Protein AF-A0A7V4XGJ1-F1 (afdb_monomer_lite)

pLDDT: mean 91.75, std 8.19, range [34.78, 98.69]

Structure (mmCIF, N/CA/C/O backbone):
data_AF-A0A7V4XGJ1-F1
#
_entry.id   AF-A0A7V4XGJ1-F1
#
loop_
_atom_site.group_PDB
_atom_site.id
_atom_site.type_symbol
_atom_site.label_atom_id
_atom_site.label_alt_id
_atom_site.label_comp_id
_atom_site.label_asym_id
_atom_site.label_entity_id
_atom_site.label_seq_id
_atom_site.pdbx_PDB_ins_code
_atom_site.Cartn_x
_atom_site.Cartn_y
_atom_site.Cartn_z
_atom_site.occupancy
_atom_site.B_iso_or_equiv
_atom_site.auth_seq_id
_atom_site.auth_comp_id
_atom_site.auth_asym_id
_atom_site.auth_atom_id
_atom_site.pdbx_PDB_model_num
ATOM 1 N N . MET A 1 1 ? 3.983 15.583 19.164 1.00 63.12 1 MET A N 1
ATOM 2 C CA . MET A 1 1 ? 2.901 14.933 18.388 1.00 63.12 1 MET A CA 1
ATOM 3 C C . MET A 1 1 ? 1.884 16.017 18.089 1.00 63.12 1 MET A C 1
ATOM 5 O O . MET A 1 1 ? 1.660 16.794 19.005 1.00 63.12 1 MET A O 1
ATOM 9 N N . PRO A 1 2 ? 1.357 16.133 16.859 1.00 75.38 2 PRO A N 1
ATOM 10 C CA . PRO A 1 2 ? 0.317 17.120 16.554 1.00 75.38 2 PRO A CA 1
ATOM 11 C C . PRO A 1 2 ? -0.884 16.982 17.510 1.00 75.38 2 PRO A C 1
ATOM 13 O O . PRO A 1 2 ? -1.205 15.858 17.908 1.00 75.38 2 PRO A O 1
ATOM 16 N N . GLU A 1 3 ? -1.501 18.093 17.921 1.00 80.88 3 GLU A N 1
ATOM 17 C CA . GLU A 1 3 ? -2.550 18.082 18.960 1.00 80.88 3 GLU A CA 1
ATOM 18 C C . GLU A 1 3 ? -3.827 17.372 18.482 1.00 80.88 3 GLU A C 1
ATOM 20 O O . GLU A 1 3 ? -4.404 16.569 19.211 1.00 80.88 3 GLU A O 1
ATOM 25 N N . ASP A 1 4 ? -4.178 17.533 17.206 1.00 79.25 4 ASP A N 1
ATOM 26 C CA . ASP A 1 4 ? -5.281 16.829 16.542 1.00 79.25 4 ASP A CA 1
ATOM 27 C C . ASP A 1 4 ? -5.129 15.300 16.623 1.00 79.25 4 ASP A C 1
ATOM 29 O O . ASP A 1 4 ? -6.092 14.559 16.843 1.00 79.25 4 ASP A O 1
ATOM 33 N N . VAL A 1 5 ? -3.894 14.803 16.503 1.00 77.56 5 VAL A N 1
ATOM 34 C CA . VAL A 1 5 ? -3.594 13.373 16.641 1.00 77.56 5 VAL A CA 1
ATOM 35 C C . VAL A 1 5 ? -3.804 12.917 18.084 1.00 77.56 5 VAL A C 1
ATOM 37 O O . VAL A 1 5 ? -4.317 11.819 18.308 1.00 77.56 5 VAL A O 1
ATOM 40 N N . LYS A 1 6 ? -3.430 13.741 19.066 1.00 83.31 6 LYS A N 1
ATOM 41 C CA . LYS A 1 6 ? -3.583 13.429 20.492 1.00 83.31 6 LYS A CA 1
ATOM 42 C C . LYS A 1 6 ? -5.057 13.328 20.884 1.00 83.31 6 LYS A C 1
ATOM 44 O O . LYS A 1 6 ? -5.457 12.327 21.478 1.00 83.31 6 LYS A O 1
ATOM 49 N N . GLU A 1 7 ? -5.870 14.299 20.482 1.00 87.12 7 GLU A N 1
ATOM 50 C CA . GLU A 1 7 ? -7.317 14.295 20.720 1.00 87.12 7 GLU A CA 1
ATOM 51 C C . GLU A 1 7 ? -8.002 13.088 20.070 1.00 87.12 7 GLU A C 1
ATOM 53 O O . GLU A 1 7 ? -8.798 12.387 20.706 1.00 87.12 7 GLU A O 1
ATOM 58 N N . ALA A 1 8 ? -7.639 12.775 18.821 1.00 85.50 8 ALA A N 1
ATOM 59 C CA . ALA A 1 8 ? -8.175 11.619 18.113 1.00 85.50 8 ALA A CA 1
ATOM 60 C C . ALA A 1 8 ? -7.850 10.293 18.823 1.00 85.50 8 ALA A C 1
ATOM 62 O O . ALA A 1 8 ? -8.691 9.386 18.847 1.00 85.50 8 ALA A O 1
ATOM 63 N N . VAL A 1 9 ? -6.654 10.169 19.410 1.00 86.25 9 VAL A N 1
ATOM 64 C CA . VAL A 1 9 ? -6.257 8.993 20.199 1.00 86.25 9 VAL A CA 1
ATOM 65 C C . VAL A 1 9 ? -7.096 8.894 21.470 1.00 86.25 9 VAL A C 1
ATOM 67 O O . VAL A 1 9 ? -7.704 7.847 21.692 1.00 86.25 9 VAL A O 1
ATOM 70 N N . ILE A 1 10 ? -7.199 9.970 22.256 1.00 90.56 10 ILE A N 1
ATOM 71 C CA . ILE A 1 10 ? -7.972 9.984 23.510 1.00 90.56 10 ILE A CA 1
ATOM 72 C C . ILE A 1 10 ? -9.435 9.606 23.244 1.00 90.56 10 ILE A C 1
ATOM 74 O O . ILE A 1 10 ? -9.964 8.683 23.865 1.00 90.56 10 ILE A O 1
ATOM 78 N N . SER A 1 11 ? -10.066 10.240 22.250 1.00 90.50 11 SER A N 1
ATOM 79 C CA . SER A 1 11 ? -11.443 9.927 21.845 1.00 90.50 11 SER A CA 1
ATOM 80 C C . SER A 1 11 ? -11.605 8.461 21.419 1.00 90.50 11 SER A C 1
ATOM 82 O O . SER A 1 11 ? -12.584 7.797 21.770 1.00 90.50 11 SER A O 1
ATOM 84 N N . SER A 1 12 ? -10.630 7.921 20.682 1.00 90.00 12 SER A N 1
ATOM 85 C CA . SER A 1 12 ? -10.659 6.534 20.206 1.00 90.00 12 SER A CA 1
ATOM 86 C C . SER A 1 12 ? -10.512 5.513 21.336 1.00 90.00 12 SER A C 1
ATOM 88 O O . SER A 1 12 ? -11.147 4.458 21.261 1.00 90.00 12 SER A O 1
ATOM 90 N N . VAL A 1 13 ? -9.704 5.819 22.357 1.00 91.69 13 VAL A N 1
ATOM 91 C CA . VAL A 1 13 ? -9.505 4.981 23.551 1.00 91.69 13 VAL A CA 1
ATOM 92 C C . VAL A 1 13 ? -10.741 5.016 24.448 1.00 91.69 13 VAL A C 1
ATOM 94 O O . VAL A 1 13 ? -11.235 3.959 24.831 1.00 91.69 13 VAL A O 1
ATOM 97 N N . ALA A 1 14 ? -11.315 6.194 24.699 1.00 92.12 14 ALA A N 1
ATOM 98 C CA . ALA A 1 14 ? -12.548 6.316 25.479 1.00 92.12 14 ALA A CA 1
ATOM 99 C C . ALA A 1 14 ? -13.699 5.490 24.867 1.00 92.12 14 ALA A C 1
ATOM 101 O O . ALA A 1 14 ? -14.408 4.773 25.570 1.00 92.12 14 ALA A O 1
ATOM 102 N N . LYS A 1 15 ? -13.835 5.517 23.533 1.00 92.44 15 LYS A N 1
ATOM 103 C CA . LYS A 1 15 ? -14.793 4.680 22.789 1.00 92.44 15 LYS A CA 1
ATOM 104 C C . LYS A 1 15 ? -14.482 3.184 22.874 1.00 92.44 15 LYS A C 1
ATOM 106 O O . LYS A 1 15 ? -15.401 2.371 22.875 1.00 92.44 15 LYS A O 1
ATOM 111 N N . LEU A 1 16 ? -13.205 2.806 22.887 1.00 92.88 16 LEU A N 1
ATOM 112 C CA . LEU A 1 16 ? -12.782 1.407 22.982 1.00 92.88 16 LEU A CA 1
ATOM 113 C C . LEU A 1 16 ? -13.200 0.786 24.317 1.00 92.88 16 LEU A C 1
ATOM 115 O O . LEU A 1 16 ? -13.773 -0.297 24.305 1.00 92.88 16 LEU A O 1
ATOM 119 N N . ILE A 1 17 ? -12.968 1.485 25.430 1.00 93.12 17 ILE A N 1
ATOM 120 C CA . ILE A 1 17 ? -13.272 0.987 26.782 1.00 93.12 17 ILE A CA 1
ATOM 121 C C . ILE A 1 17 ? -14.758 0.622 26.923 1.00 93.12 17 ILE A C 1
ATOM 123 O O . ILE A 1 17 ? -15.097 -0.377 27.545 1.00 93.12 17 ILE A O 1
ATOM 127 N N . LYS A 1 18 ? -15.643 1.389 26.278 1.00 93.62 18 LYS A N 1
ATOM 128 C CA . LYS A 1 18 ? -17.102 1.193 26.323 1.00 93.62 18 LYS A CA 1
ATOM 129 C C . LYS A 1 18 ? -17.640 0.265 25.229 1.00 93.62 18 LYS A C 1
ATOM 131 O O . LYS A 1 18 ? -18.850 0.112 25.073 1.00 93.62 18 LYS A O 1
ATOM 136 N N . CYS A 1 19 ? -16.773 -0.302 24.391 1.00 94.06 19 CYS A N 1
ATOM 137 C CA . CYS A 1 19 ? -17.206 -1.011 23.194 1.00 94.06 19 CYS A CA 1
ATOM 138 C C . CYS A 1 19 ? -17.973 -2.292 23.536 1.00 94.06 19 CYS A C 1
ATOM 140 O O . CYS A 1 19 ? -17.427 -3.196 24.158 1.00 94.06 19 CYS 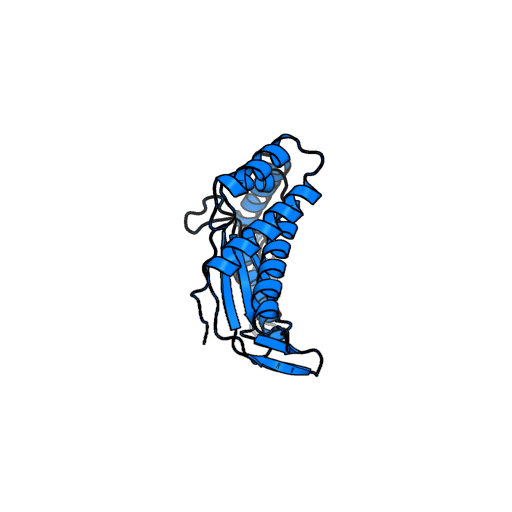A O 1
ATOM 142 N N . GLY A 1 20 ? -19.207 -2.416 23.036 1.00 91.56 20 GLY A N 1
ATOM 143 C CA . GLY A 1 20 ? -20.031 -3.598 23.288 1.00 91.56 20 GLY A CA 1
ATOM 144 C C . GLY A 1 20 ? -20.612 -3.657 24.701 1.00 91.56 20 GLY A C 1
ATOM 145 O O . GLY A 1 20 ? -21.157 -4.692 25.072 1.00 91.56 20 GLY A O 1
ATOM 146 N N . THR A 1 21 ? -20.531 -2.565 25.466 1.00 93.19 21 THR A N 1
ATOM 147 C CA . THR A 1 21 ? -21.299 -2.379 26.701 1.00 93.19 21 THR A CA 1
ATOM 148 C C . THR A 1 21 ? -22.538 -1.529 26.416 1.00 93.19 21 THR A C 1
ATOM 150 O O . THR A 1 21 ? -22.604 -0.816 25.410 1.00 93.19 21 THR A O 1
ATOM 153 N N . GLN A 1 22 ? -23.533 -1.578 27.305 1.00 92.44 22 GLN A N 1
ATOM 154 C CA . GLN A 1 22 ? -24.759 -0.782 27.162 1.00 92.44 22 GLN A CA 1
ATOM 155 C C . GLN A 1 22 ? -24.500 0.736 27.205 1.00 92.44 22 GLN A C 1
ATOM 157 O O . GLN A 1 22 ? -25.313 1.501 26.693 1.00 92.44 22 GLN A O 1
ATOM 162 N N . GLU A 1 23 ? -23.344 1.180 27.718 1.00 89.88 23 GLU A N 1
ATOM 163 C CA . GLU A 1 23 ? -22.923 2.590 27.676 1.00 89.88 23 GLU A CA 1
ATOM 164 C C . GLU A 1 23 ? -22.707 3.116 26.250 1.00 89.88 23 GLU A C 1
ATOM 166 O O . GLU A 1 23 ? -22.750 4.324 26.027 1.00 89.88 23 GLU A O 1
ATOM 171 N N . SER A 1 24 ? -22.472 2.229 25.277 1.00 86.69 24 SER A N 1
ATOM 172 C CA . SER A 1 24 ? -22.411 2.589 23.853 1.00 86.69 24 SER A CA 1
ATOM 173 C C . SER A 1 24 ? -23.798 2.651 23.191 1.00 86.69 24 SER A C 1
ATOM 175 O O . SER A 1 24 ? -23.887 2.815 21.973 1.00 86.69 24 SER A O 1
ATOM 177 N N . GLY A 1 25 ? -24.873 2.507 23.971 1.00 92.56 25 GLY A N 1
ATOM 178 C CA . GLY A 1 25 ? -26.228 2.253 23.490 1.00 92.56 25 GLY A CA 1
ATOM 179 C C . GLY A 1 25 ? -26.460 0.772 23.177 1.00 92.56 25 GLY A C 1
ATOM 180 O O . GLY A 1 25 ? -25.521 -0.020 23.057 1.00 92.56 25 GLY A O 1
ATOM 181 N N . PHE A 1 26 ? -27.726 0.378 23.055 1.00 95.38 26 PHE A N 1
ATOM 182 C CA . PHE A 1 26 ? -28.113 -1.002 22.771 1.00 95.38 26 PHE A CA 1
ATOM 183 C C . PHE A 1 26 ? -29.463 -1.083 22.056 1.00 95.38 26 PHE A C 1
ATOM 185 O O . PHE A 1 26 ? -30.280 -0.168 22.129 1.00 95.38 26 PHE A O 1
ATOM 192 N N . ALA A 1 27 ? -29.698 -2.212 21.393 1.00 95.75 27 ALA A N 1
ATOM 193 C CA . ALA A 1 27 ? -31.015 -2.627 20.935 1.00 95.75 27 ALA A CA 1
ATOM 194 C C . ALA A 1 27 ? -31.524 -3.764 21.826 1.00 95.75 27 ALA A C 1
ATOM 196 O O . ALA A 1 27 ? -30.778 -4.695 22.140 1.00 95.75 27 ALA A O 1
ATOM 197 N N . GLN A 1 28 ? -32.788 -3.689 22.231 1.00 96.56 28 GLN A N 1
ATOM 198 C CA . GLN A 1 28 ? -33.446 -4.718 23.025 1.00 96.56 28 GLN A CA 1
ATOM 199 C C . GLN A 1 28 ? -34.501 -5.417 22.173 1.00 96.56 28 GLN A C 1
ATOM 201 O O . GLN A 1 28 ? -35.369 -4.776 21.588 1.00 96.56 28 GLN A O 1
ATOM 206 N N . PHE A 1 29 ? -34.427 -6.740 22.131 1.00 96.00 29 PHE A N 1
ATOM 207 C CA . PHE A 1 29 ? -35.350 -7.602 21.410 1.00 96.00 29 PHE A CA 1
ATOM 208 C C . PHE A 1 29 ? -36.106 -8.446 22.424 1.00 96.00 29 PHE A C 1
ATOM 210 O O . PHE A 1 29 ? -35.491 -9.042 23.309 1.00 96.00 29 PHE A O 1
ATOM 217 N N . ARG A 1 30 ? -37.429 -8.502 22.299 1.00 97.06 30 ARG A N 1
ATOM 218 C CA . ARG A 1 30 ? -38.286 -9.372 23.105 1.00 97.06 30 ARG A CA 1
ATOM 219 C C . ARG A 1 30 ? -38.939 -10.392 22.182 1.00 97.06 30 ARG A C 1
ATOM 221 O O . ARG A 1 30 ? -39.540 -10.008 21.184 1.00 97.06 30 ARG A O 1
ATOM 228 N N . CYS A 1 31 ? -38.818 -11.672 22.516 1.00 95.56 31 CYS A N 1
ATOM 229 C CA . CYS A 1 31 ? -39.555 -12.723 21.826 1.00 95.56 31 CYS A CA 1
ATOM 230 C C . CYS A 1 31 ? -41.053 -12.601 22.164 1.00 95.56 31 CYS A C 1
ATOM 232 O O . CYS A 1 31 ? -41.378 -12.587 23.354 1.00 95.56 31 CYS A O 1
ATOM 234 N N . PRO A 1 32 ? -41.961 -12.515 21.176 1.00 95.75 32 PRO A N 1
ATOM 235 C CA . PRO A 1 32 ? -43.395 -12.415 21.445 1.00 95.75 32 PRO A CA 1
ATOM 236 C C . PRO A 1 32 ? -43.992 -13.714 22.008 1.00 95.75 32 PRO A C 1
ATOM 238 O O . PRO A 1 32 ? -44.991 -13.651 22.711 1.00 95.75 32 PRO A O 1
ATOM 241 N N . GLU A 1 33 ? -43.376 -14.871 21.745 1.00 96.31 33 GLU A N 1
ATOM 242 C CA . GLU A 1 33 ? -43.897 -16.183 22.161 1.00 96.31 33 GLU A CA 1
ATOM 243 C C . GLU A 1 33 ? -43.501 -16.554 23.595 1.00 96.31 33 GLU A C 1
ATOM 245 O O . GLU A 1 33 ? -44.345 -16.935 24.398 1.00 96.31 33 GLU A O 1
ATOM 250 N N . CYS A 1 34 ? -42.214 -16.434 23.941 1.00 95.69 34 CYS A N 1
ATOM 251 C CA . CYS A 1 34 ? -41.696 -16.848 25.252 1.00 95.69 34 CYS A CA 1
ATOM 252 C C . CYS A 1 34 ? -41.315 -15.679 26.172 1.00 95.69 34 CYS A C 1
ATOM 254 O O . CYS A 1 34 ? -40.826 -15.896 27.278 1.00 95.69 34 CYS A O 1
ATOM 256 N N . GLY A 1 35 ? -41.460 -14.432 25.713 1.00 95.00 35 GLY A N 1
ATOM 257 C CA . GLY A 1 35 ? -41.139 -13.229 26.487 1.00 95.00 35 GLY A CA 1
ATOM 258 C C . GLY A 1 35 ? -39.646 -12.980 26.729 1.00 95.00 35 GLY A C 1
ATOM 259 O O . GLY A 1 35 ? -39.296 -11.936 27.281 1.00 95.00 35 GLY A O 1
ATOM 260 N N . ASN A 1 36 ? -38.757 -13.890 26.307 1.00 96.69 36 ASN A N 1
ATOM 261 C CA . ASN A 1 36 ? -37.321 -13.775 26.552 1.00 96.69 36 ASN A CA 1
ATOM 262 C C . ASN A 1 36 ? -36.743 -12.499 25.920 1.00 96.69 36 ASN A C 1
ATOM 264 O O . ASN A 1 36 ? -37.087 -12.132 24.791 1.00 96.69 36 ASN A O 1
ATOM 268 N N . ILE A 1 37 ? -35.848 -11.835 26.649 1.00 96.38 37 ILE A N 1
ATOM 269 C CA . ILE A 1 37 ? -35.262 -10.554 26.265 1.00 96.38 37 ILE A CA 1
ATOM 270 C C . ILE A 1 37 ? -33.791 -10.761 25.913 1.00 96.38 37 ILE A C 1
ATOM 272 O O . ILE A 1 37 ? -33.003 -11.246 26.721 1.00 96.38 37 ILE A O 1
ATOM 276 N N . ARG A 1 38 ? -33.397 -10.321 24.717 1.00 95.69 38 ARG A N 1
ATOM 277 C CA . ARG A 1 38 ? -31.993 -10.178 24.327 1.00 95.69 38 ARG A CA 1
ATOM 278 C C . ARG A 1 38 ? -31.624 -8.712 24.194 1.00 95.69 38 ARG A C 1
ATOM 280 O O . ARG A 1 38 ? -32.290 -7.963 23.488 1.00 95.69 38 ARG A O 1
ATOM 287 N N . ILE A 1 39 ? -30.514 -8.331 24.814 1.00 95.00 39 ILE A N 1
ATOM 288 C CA . ILE A 1 39 ? -29.915 -7.004 24.669 1.00 95.00 39 ILE A CA 1
ATOM 289 C C . ILE A 1 39 ? -28.656 -7.134 23.816 1.00 95.00 39 ILE A C 1
ATOM 291 O O . ILE A 1 39 ? -27.774 -7.938 24.113 1.00 95.00 39 ILE A O 1
ATOM 295 N N . ILE A 1 40 ? -28.570 -6.334 22.756 1.00 94.31 40 ILE A N 1
ATOM 296 C CA . ILE A 1 40 ? -27.416 -6.260 21.863 1.00 94.31 40 ILE A CA 1
ATOM 297 C C . ILE A 1 40 ? -26.821 -4.860 21.977 1.00 94.31 40 ILE A C 1
ATOM 299 O O . ILE A 1 40 ? -27.354 -3.896 21.429 1.00 94.31 40 ILE A O 1
ATOM 303 N N . ALA A 1 41 ? -25.708 -4.751 22.698 1.00 95.19 41 ALA A N 1
ATOM 304 C CA . ALA A 1 41 ? -24.963 -3.507 22.833 1.00 95.19 41 ALA A CA 1
ATOM 305 C C . ALA A 1 41 ? -24.262 -3.113 21.526 1.00 95.19 41 ALA A C 1
ATOM 307 O O . ALA A 1 41 ? -23.718 -3.956 20.802 1.00 95.19 41 ALA A O 1
ATOM 308 N N . PHE A 1 42 ? -24.240 -1.816 21.230 1.00 94.06 42 PHE A N 1
ATOM 309 C CA . PHE A 1 42 ? -23.618 -1.305 20.019 1.00 94.06 42 PHE A CA 1
ATOM 310 C C . PHE A 1 42 ? -22.089 -1.317 20.110 1.00 94.06 42 PHE A C 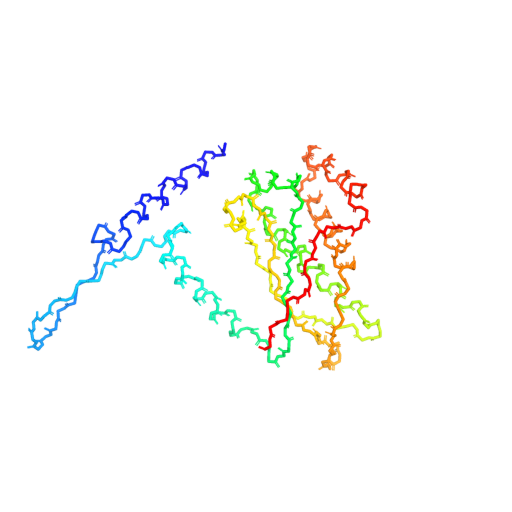1
ATOM 312 O O . PHE A 1 42 ? -21.465 -1.115 21.154 1.00 94.06 42 PHE A O 1
ATOM 319 N N . LYS A 1 43 ? -21.460 -1.563 18.960 1.00 93.44 43 LYS A N 1
ATOM 320 C CA . LYS A 1 43 ? -20.005 -1.524 18.809 1.00 93.44 43 LYS A CA 1
ATOM 321 C C . LYS A 1 43 ? -19.544 -0.079 18.604 1.00 93.44 43 LYS A C 1
ATOM 323 O O . LYS A 1 43 ? -20.189 0.690 17.896 1.00 93.44 43 LYS A O 1
ATOM 328 N N . CYS A 1 44 ? -18.391 0.283 19.165 1.00 92.25 44 CYS A N 1
ATOM 329 C CA . CYS A 1 44 ? -17.935 1.677 19.205 1.00 92.25 44 CYS A CA 1
ATOM 330 C C . CYS A 1 44 ? -17.426 2.228 17.861 1.00 92.25 44 CYS A C 1
ATOM 332 O O . CYS A 1 44 ? -17.205 3.433 17.724 1.00 92.25 44 CYS A O 1
ATOM 334 N N . LYS A 1 45 ? -17.179 1.348 16.877 1.00 89.19 45 LYS A N 1
ATOM 335 C CA . LYS A 1 45 ? -16.650 1.663 15.534 1.00 89.19 45 LYS A CA 1
ATOM 336 C C . LYS A 1 45 ? -15.323 2.448 15.548 1.00 89.19 45 LYS A C 1
ATOM 338 O O . LYS A 1 45 ? -14.921 3.011 14.527 1.00 89.19 45 LYS A O 1
ATOM 343 N N . SER A 1 46 ? -14.625 2.464 16.688 1.00 89.62 46 SER A N 1
ATOM 344 C CA . SER A 1 46 ? -13.316 3.101 16.855 1.00 89.62 46 SER A CA 1
ATOM 345 C C . SER A 1 46 ? -12.258 2.375 16.027 1.00 89.62 46 SER A C 1
ATOM 347 O O . SER A 1 46 ? -12.246 1.146 15.953 1.00 89.62 46 SER A O 1
ATOM 349 N N . ARG A 1 47 ? -11.334 3.133 15.426 1.00 80.44 47 ARG A N 1
ATOM 350 C CA . ARG A 1 47 ? -10.239 2.583 14.605 1.00 80.44 47 ARG A CA 1
ATOM 351 C C . ARG A 1 47 ? -9.209 1.798 15.423 1.00 80.44 47 ARG A C 1
ATOM 353 O O . ARG A 1 47 ? -8.491 0.993 14.845 1.00 80.44 47 ARG A O 1
ATOM 360 N N . LEU A 1 48 ? -9.138 2.040 16.733 1.00 84.75 48 LEU A N 1
ATOM 361 C CA . LEU A 1 48 ? -8.244 1.328 17.653 1.00 84.75 48 LEU A CA 1
ATOM 362 C C . LEU A 1 48 ? -8.887 0.077 18.260 1.00 84.75 48 LEU A C 1
ATOM 364 O O . LEU A 1 48 ? -8.203 -0.691 18.923 1.00 84.75 48 LEU A O 1
ATOM 368 N N . CYS A 1 49 ? -10.192 -0.126 18.062 1.00 90.88 49 CYS A N 1
ATOM 369 C CA . CYS A 1 49 ? -10.892 -1.265 18.634 1.00 90.88 49 CYS A CA 1
ATOM 370 C C . CYS A 1 49 ? -10.600 -2.542 17.832 1.00 90.88 49 CYS A C 1
ATOM 372 O O . CYS A 1 49 ? -10.959 -2.578 16.653 1.00 90.88 49 CYS A O 1
ATOM 374 N N . PRO A 1 50 ? -10.018 -3.599 18.435 1.00 87.44 50 PRO A N 1
ATOM 375 C CA . PRO A 1 50 ? -9.712 -4.841 17.722 1.00 87.44 50 PRO A CA 1
ATOM 376 C C . PRO A 1 50 ? -10.958 -5.538 17.163 1.00 87.44 50 PRO A C 1
ATOM 378 O O . PRO A 1 50 ? -10.941 -5.989 16.020 1.00 87.44 50 PRO A O 1
ATOM 381 N N . ASP A 1 51 ? -12.059 -5.556 17.921 1.00 88.50 51 ASP A N 1
ATOM 382 C CA . ASP A 1 51 ? -13.344 -6.121 17.487 1.00 88.50 51 ASP A CA 1
ATOM 383 C C . ASP A 1 51 ? -13.897 -5.397 16.258 1.00 88.50 51 ASP A C 1
ATOM 385 O O . ASP A 1 51 ? -14.200 -6.007 15.231 1.00 88.50 51 ASP A O 1
ATOM 389 N N . CYS A 1 52 ? -14.016 -4.068 16.353 1.00 91.38 52 CYS A N 1
ATOM 390 C CA . CYS A 1 52 ? -14.542 -3.255 15.259 1.00 91.38 52 CYS A CA 1
ATOM 391 C C . CYS A 1 52 ? -13.594 -3.266 14.055 1.00 91.38 52 CYS A C 1
ATOM 393 O O . CYS A 1 52 ? -14.042 -3.275 12.910 1.00 91.38 52 CYS A O 1
ATOM 395 N N . GLY A 1 53 ? -12.284 -3.265 14.311 1.00 88.81 53 GLY A N 1
ATOM 396 C CA . GLY A 1 53 ? -11.242 -3.356 13.298 1.00 88.81 53 GLY A CA 1
ATOM 397 C C . GLY A 1 53 ? -11.312 -4.671 12.529 1.00 88.81 53 GLY A C 1
ATOM 398 O O . GLY A 1 53 ? -11.249 -4.644 11.304 1.00 88.81 53 GLY A O 1
ATOM 399 N N . ARG A 1 54 ? -11.532 -5.801 13.217 1.00 89.19 54 ARG A N 1
ATOM 400 C CA . ARG A 1 54 ? -11.730 -7.116 12.588 1.00 89.19 54 ARG A CA 1
ATOM 401 C C . ARG A 1 54 ? -12.958 -7.122 11.684 1.00 89.19 54 ARG A C 1
ATOM 403 O O . ARG A 1 54 ? -12.847 -7.537 10.535 1.00 89.19 54 ARG A O 1
ATOM 410 N N . ALA A 1 55 ? -14.099 -6.632 12.173 1.00 89.50 55 ALA A N 1
ATOM 411 C CA . ALA A 1 55 ? -15.326 -6.563 11.379 1.00 89.50 55 ALA A CA 1
ATOM 412 C C . ALA A 1 55 ? -15.133 -5.709 10.114 1.00 89.50 55 ALA A C 1
ATOM 414 O O . ALA A 1 55 ? -15.458 -6.141 9.011 1.00 89.50 55 ALA A O 1
ATOM 415 N N . ARG A 1 56 ? -14.506 -4.535 10.256 1.00 88.69 56 ARG A N 1
ATOM 416 C CA . ARG A 1 56 ? -14.201 -3.649 9.126 1.00 88.69 56 ARG A CA 1
ATOM 417 C C . ARG A 1 56 ? -13.204 -4.264 8.144 1.00 88.69 56 ARG A C 1
ATOM 419 O O . ARG A 1 56 ? -13.331 -4.062 6.942 1.00 88.69 56 ARG A O 1
ATOM 426 N N . ALA A 1 57 ? -12.202 -4.988 8.640 1.00 87.38 57 ALA A N 1
ATOM 427 C CA . ALA A 1 57 ? -11.243 -5.691 7.796 1.00 87.38 57 ALA A CA 1
ATOM 428 C C . ALA A 1 57 ? -11.923 -6.808 6.991 1.00 87.38 57 ALA A C 1
ATOM 430 O O . ALA A 1 57 ? -11.650 -6.936 5.801 1.00 87.38 57 ALA A O 1
ATOM 431 N N . ALA A 1 58 ? -12.841 -7.561 7.605 1.00 89.44 58 ALA A N 1
ATOM 432 C CA . ALA A 1 58 ? -13.628 -8.585 6.920 1.00 89.44 58 ALA A CA 1
ATOM 433 C C . ALA A 1 58 ? -14.533 -7.980 5.833 1.00 89.44 58 ALA A C 1
ATOM 435 O O . ALA A 1 58 ? -14.543 -8.457 4.702 1.00 89.44 58 ALA A O 1
ATOM 436 N N . GLU A 1 59 ? -15.222 -6.878 6.137 1.00 90.88 59 GLU A N 1
ATOM 437 C CA . GLU A 1 59 ? -16.034 -6.143 5.161 1.00 90.88 59 GLU A CA 1
ATOM 438 C C . GLU A 1 59 ? -15.183 -5.606 3.996 1.00 90.88 59 GLU A C 1
ATOM 440 O O . GLU A 1 59 ? -15.553 -5.730 2.828 1.00 90.88 59 GLU A O 1
ATOM 445 N N . ALA A 1 60 ? -14.010 -5.039 4.289 1.00 87.31 60 ALA A N 1
ATOM 446 C CA . ALA A 1 60 ? -13.080 -4.579 3.263 1.00 87.31 60 ALA A CA 1
ATOM 447 C C . ALA A 1 60 ? -12.555 -5.739 2.398 1.00 87.31 60 ALA A C 1
ATOM 449 O O . ALA A 1 60 ? -12.413 -5.570 1.188 1.00 87.31 60 ALA A O 1
ATOM 450 N N . ALA A 1 61 ? -12.303 -6.910 2.991 1.00 87.44 61 ALA A N 1
ATOM 451 C CA . ALA A 1 61 ? -11.881 -8.107 2.271 1.00 87.44 61 ALA A CA 1
ATOM 452 C C . ALA A 1 61 ? -12.982 -8.631 1.335 1.00 87.44 61 ALA A C 1
ATOM 454 O O . ALA A 1 61 ? -12.698 -8.892 0.170 1.00 87.44 61 ALA A O 1
ATOM 455 N N . ALA A 1 62 ? -14.236 -8.697 1.795 1.00 90.56 62 ALA A N 1
ATOM 456 C CA . ALA A 1 62 ? -15.373 -9.095 0.961 1.00 90.56 62 ALA A CA 1
ATOM 457 C C . ALA A 1 62 ? -15.575 -8.133 -0.226 1.00 90.56 62 ALA A C 1
ATOM 459 O O . ALA A 1 62 ? -15.698 -8.558 -1.374 1.00 90.56 62 ALA A O 1
ATOM 460 N N . ASN A 1 63 ? -15.507 -6.821 0.030 1.00 89.50 63 ASN A N 1
ATOM 461 C CA . ASN A 1 63 ? -15.571 -5.800 -1.018 1.00 89.50 63 ASN A CA 1
ATOM 462 C C . ASN A 1 63 ? -14.408 -5.895 -2.017 1.00 89.50 63 ASN A C 1
ATOM 464 O O . ASN A 1 63 ? -14.589 -5.639 -3.208 1.00 89.50 63 ASN A O 1
ATOM 468 N N . ALA A 1 64 ? -13.205 -6.233 -1.543 1.00 87.69 64 ALA A N 1
ATOM 469 C CA . ALA A 1 64 ? -12.049 -6.451 -2.403 1.00 87.69 64 ALA A CA 1
ATOM 470 C C . ALA A 1 64 ? -12.234 -7.696 -3.277 1.00 87.69 64 ALA A C 1
ATOM 472 O O . ALA A 1 64 ? -11.989 -7.620 -4.477 1.00 87.69 64 ALA A O 1
ATOM 473 N N . GLN A 1 65 ? -12.714 -8.804 -2.702 1.00 88.19 65 GLN A N 1
ATOM 474 C CA . GLN A 1 65 ? -12.930 -10.071 -3.401 1.00 88.19 65 GLN A CA 1
ATOM 475 C C . GLN A 1 65 ? -13.888 -9.922 -4.588 1.00 88.19 65 GLN A C 1
ATOM 477 O O . GLN A 1 65 ? -13.585 -10.422 -5.666 1.00 88.19 65 GLN A O 1
ATOM 482 N N . GLY A 1 66 ? -14.972 -9.152 -4.435 1.00 87.94 66 GLY A N 1
ATOM 483 C CA . GLY A 1 66 ? -15.908 -8.859 -5.530 1.00 87.94 66 GLY A CA 1
ATOM 484 C C . GLY A 1 66 ? -15.313 -8.056 -6.699 1.00 87.94 66 GLY A C 1
ATOM 485 O O . GLY A 1 66 ? -15.960 -7.908 -7.729 1.00 87.94 66 GLY A O 1
ATOM 486 N N . ARG A 1 67 ? -14.091 -7.524 -6.557 1.00 88.69 67 ARG A N 1
ATOM 487 C CA . ARG A 1 67 ? -13.374 -6.757 -7.591 1.00 88.69 67 ARG A CA 1
ATOM 488 C C . ARG A 1 67 ? -12.179 -7.511 -8.179 1.00 88.69 67 ARG A C 1
ATOM 490 O O . ARG A 1 67 ? -11.519 -6.979 -9.072 1.00 88.69 67 ARG A O 1
ATOM 497 N N . LEU A 1 68 ? -11.857 -8.700 -7.665 1.00 91.00 68 LEU A N 1
ATOM 498 C CA . LEU A 1 68 ? -10.729 -9.488 -8.156 1.00 91.00 68 LEU A CA 1
ATOM 499 C C . LEU A 1 68 ? -11.095 -10.182 -9.467 1.00 91.00 68 LEU A C 1
ATOM 501 O O . LEU A 1 68 ? -12.164 -10.768 -9.607 1.00 91.00 68 LEU A O 1
ATOM 505 N N . LEU A 1 69 ? -10.172 -10.140 -10.424 1.00 91.12 69 LEU A N 1
ATOM 506 C CA . LEU A 1 69 ? -10.286 -10.906 -11.662 1.00 91.12 69 LEU A CA 1
ATOM 507 C C . LEU A 1 69 ? -9.987 -12.382 -11.374 1.00 91.12 69 LEU A C 1
ATOM 509 O O . LEU A 1 69 ? -9.130 -12.675 -10.549 1.00 91.12 69 LEU A O 1
ATOM 513 N N . ASN A 1 70 ? -10.622 -13.325 -12.070 1.00 92.31 70 ASN A N 1
ATOM 514 C CA . ASN A 1 70 ? -10.320 -14.753 -11.900 1.00 92.31 70 ASN A CA 1
ATOM 515 C C . ASN A 1 70 ? -8.991 -15.144 -12.584 1.00 92.31 70 ASN A C 1
ATOM 517 O O . ASN A 1 70 ? -8.969 -15.806 -13.619 1.00 92.31 70 ASN A O 1
ATOM 521 N N . VAL A 1 71 ? -7.872 -14.662 -12.040 1.00 92.88 71 VAL A N 1
ATOM 522 C CA . VAL A 1 71 ? -6.504 -14.864 -12.538 1.00 92.88 71 VAL A CA 1
ATOM 523 C C . VAL A 1 71 ? -5.535 -15.035 -11.369 1.00 92.88 71 VAL A C 1
ATOM 525 O O . VAL A 1 71 ? -5.847 -14.722 -10.219 1.00 92.88 71 VAL A O 1
ATOM 528 N N . ARG A 1 72 ? -4.304 -15.475 -11.653 1.00 93.06 72 ARG A N 1
ATOM 529 C CA . ARG A 1 72 ? -3.252 -15.520 -10.629 1.00 93.06 72 ARG A CA 1
ATOM 530 C C . ARG A 1 72 ? -2.886 -14.115 -10.170 1.00 93.06 72 ARG A C 1
ATOM 532 O O . ARG A 1 72 ? -2.627 -13.231 -10.989 1.00 93.06 72 ARG A O 1
ATOM 539 N N . HIS A 1 73 ? -2.776 -13.942 -8.860 1.00 93.81 73 HIS A N 1
ATOM 540 C CA . HIS A 1 73 ? -2.331 -12.699 -8.248 1.00 93.81 73 HIS A CA 1
ATOM 541 C C . HIS A 1 73 ? -0.957 -12.854 -7.598 1.00 93.81 73 HIS A C 1
ATOM 543 O O . HIS A 1 73 ? -0.409 -13.947 -7.434 1.00 93.81 73 HIS A O 1
ATOM 549 N N . ARG A 1 74 ? -0.353 -11.725 -7.254 1.00 93.38 74 ARG A N 1
ATOM 550 C CA . ARG A 1 74 ? 0.874 -11.651 -6.478 1.00 93.38 74 ARG A CA 1
ATOM 551 C C . ARG A 1 74 ? 0.766 -10.541 -5.459 1.00 93.38 74 ARG A C 1
ATOM 553 O O . ARG A 1 74 ? 0.259 -9.459 -5.757 1.00 93.38 74 ARG A O 1
ATOM 560 N N . HIS A 1 75 ? 1.297 -10.818 -4.281 1.00 94.75 75 HIS A N 1
ATOM 561 C CA . HIS A 1 75 ? 1.390 -9.854 -3.210 1.00 94.75 75 HIS A CA 1
ATOM 562 C C . HIS A 1 75 ? 2.817 -9.330 -3.089 1.00 94.75 75 HIS A C 1
ATOM 564 O O . HIS A 1 75 ? 3.782 -10.092 -3.027 1.00 94.75 75 HIS A O 1
ATOM 570 N N . LEU A 1 76 ? 2.935 -8.008 -3.090 1.00 96.25 76 LEU A N 1
ATOM 571 C CA . LEU A 1 76 ? 4.184 -7.276 -2.983 1.00 96.25 76 LEU A CA 1
ATOM 572 C C . LEU A 1 76 ? 4.120 -6.362 -1.761 1.00 96.25 76 LEU A C 1
ATOM 574 O O . LEU A 1 76 ? 3.081 -5.759 -1.493 1.00 96.25 76 LEU A O 1
ATOM 578 N N . THR A 1 77 ? 5.246 -6.186 -1.078 1.00 96.62 77 THR A N 1
ATOM 579 C CA . THR A 1 77 ? 5.345 -5.245 0.045 1.00 9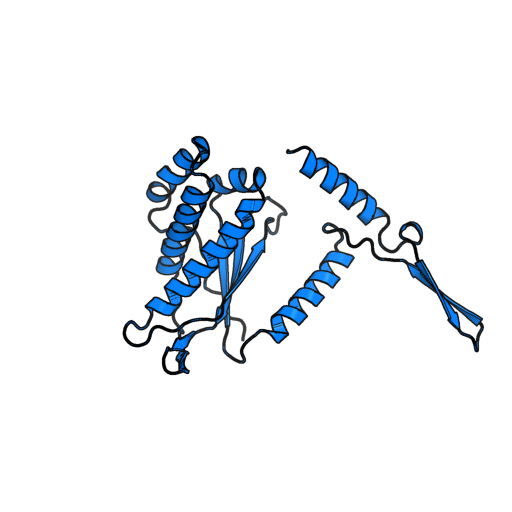6.62 77 THR A CA 1
ATOM 580 C C . THR A 1 77 ? 6.410 -4.201 -0.241 1.00 96.62 77 THR A C 1
ATOM 582 O O . THR A 1 77 ? 7.582 -4.538 -0.396 1.00 96.62 77 THR A O 1
ATOM 585 N N . PHE A 1 78 ? 6.014 -2.930 -0.284 1.00 97.75 78 PHE A N 1
ATOM 586 C CA . PHE A 1 78 ? 6.892 -1.784 -0.521 1.00 97.75 78 PHE A CA 1
ATOM 587 C C . PHE A 1 78 ? 7.171 -1.063 0.796 1.00 97.75 78 PHE A C 1
ATOM 589 O O . PHE A 1 78 ? 6.253 -0.526 1.414 1.00 97.75 78 PHE A O 1
ATOM 596 N N . THR A 1 79 ? 8.428 -1.012 1.229 1.00 96.62 79 THR A N 1
ATOM 597 C CA . THR A 1 79 ? 8.795 -0.362 2.495 1.00 96.62 79 THR A CA 1
ATOM 598 C C . THR A 1 79 ? 9.193 1.089 2.259 1.00 96.62 79 THR A C 1
ATOM 600 O O . THR A 1 79 ? 10.027 1.379 1.398 1.00 96.62 79 THR A O 1
ATOM 603 N N . VAL A 1 80 ? 8.637 2.014 3.047 1.00 97.44 80 VAL A N 1
ATOM 604 C CA . VAL A 1 80 ? 9.073 3.417 3.046 1.00 97.44 80 VAL A CA 1
ATOM 605 C C . VAL A 1 80 ? 10.376 3.547 3.855 1.00 97.44 80 VAL A C 1
ATOM 607 O O . VAL A 1 80 ? 10.404 3.107 5.014 1.00 97.44 80 VAL A O 1
ATOM 610 N N . PRO A 1 81 ? 11.437 4.168 3.297 1.00 96.81 81 PRO A N 1
ATOM 611 C CA . PRO A 1 81 ? 12.669 4.489 4.024 1.00 96.81 81 PRO A CA 1
ATOM 612 C C . PRO A 1 81 ? 12.408 5.293 5.299 1.00 96.81 81 PRO A C 1
ATOM 614 O O . PRO A 1 81 ? 11.516 6.145 5.329 1.00 96.81 81 PRO A O 1
ATOM 617 N N . SER A 1 82 ? 13.173 5.030 6.359 1.00 95.25 82 SER A N 1
ATOM 618 C CA . SER A 1 82 ? 12.940 5.622 7.681 1.00 95.25 82 SER A CA 1
ATOM 619 C C . SER A 1 82 ? 13.004 7.150 7.671 1.00 95.25 82 SER A C 1
ATOM 621 O O . SER A 1 82 ? 12.238 7.785 8.386 1.00 95.25 82 SER A O 1
ATOM 623 N N . GLU A 1 83 ? 13.816 7.746 6.801 1.00 96.25 83 GLU A N 1
ATOM 624 C CA . GLU A 1 83 ? 14.005 9.194 6.657 1.00 96.25 83 GLU A CA 1
ATOM 625 C C . GLU A 1 83 ? 12.764 9.919 6.139 1.00 96.25 83 GLU A C 1
ATOM 627 O O . GLU A 1 83 ? 12.578 11.103 6.412 1.00 96.25 83 GLU A O 1
ATOM 632 N N . LEU A 1 84 ? 11.908 9.222 5.387 1.00 96.62 84 LEU A N 1
ATOM 633 C CA . LEU A 1 84 ? 10.676 9.786 4.834 1.00 96.62 84 LEU A CA 1
ATOM 634 C C . LEU A 1 84 ? 9.485 9.633 5.788 1.00 96.62 84 LEU A C 1
ATOM 636 O O . LEU A 1 84 ? 8.484 10.332 5.638 1.00 96.62 84 LEU A O 1
ATOM 640 N N . ARG A 1 85 ? 9.573 8.736 6.778 1.00 95.00 85 ARG A N 1
ATOM 641 C CA . ARG A 1 85 ? 8.471 8.461 7.713 1.00 95.00 85 ARG A CA 1
ATOM 642 C C . ARG A 1 85 ? 8.103 9.669 8.583 1.00 95.00 85 ARG A C 1
ATOM 644 O O . ARG A 1 85 ? 6.903 9.876 8.744 1.00 95.00 85 ARG A O 1
ATOM 651 N N . PRO A 1 86 ? 9.042 10.487 9.110 1.00 93.56 86 PRO A N 1
ATOM 652 C CA . PRO A 1 86 ? 8.695 11.701 9.849 1.00 93.56 86 PRO A CA 1
ATOM 653 C C . PRO A 1 86 ? 7.794 12.648 9.052 1.00 93.56 86 PRO A C 1
ATOM 655 O O . PRO A 1 86 ? 6.762 13.063 9.567 1.00 93.56 86 PRO A O 1
ATOM 658 N N . LEU A 1 87 ? 8.092 12.867 7.766 1.00 93.81 87 LEU A N 1
ATOM 659 C CA . LEU A 1 87 ? 7.274 13.716 6.887 1.00 93.81 87 LEU A CA 1
ATOM 660 C C . LEU A 1 87 ? 5.825 13.210 6.803 1.00 93.81 87 LEU A C 1
ATOM 662 O O . LEU A 1 87 ? 4.877 13.985 6.835 1.00 93.81 87 LEU A O 1
ATOM 666 N N . MET A 1 88 ? 5.640 11.890 6.735 1.00 93.81 88 MET A N 1
ATOM 667 C CA . MET A 1 88 ? 4.320 11.245 6.674 1.00 93.81 88 MET A CA 1
ATOM 668 C C . MET A 1 88 ? 3.639 11.109 8.041 1.00 93.81 88 MET A C 1
ATOM 670 O O . MET A 1 88 ? 2.439 10.840 8.116 1.00 93.81 88 MET A O 1
ATOM 674 N N . ARG A 1 89 ? 4.398 11.228 9.132 1.00 89.31 89 ARG A N 1
ATOM 675 C CA . ARG A 1 89 ? 3.852 11.340 10.485 1.00 89.31 89 ARG A CA 1
ATOM 676 C C . ARG A 1 89 ? 3.262 12.731 10.689 1.00 89.31 89 ARG A C 1
ATOM 678 O O . ARG A 1 89 ? 2.155 12.826 11.199 1.00 89.31 89 ARG A O 1
ATOM 685 N N . GLU A 1 90 ? 4.000 13.755 10.270 1.00 89.56 90 GLU A N 1
ATOM 686 C CA . GLU A 1 90 ? 3.616 15.169 10.336 1.00 89.56 90 GLU A CA 1
ATOM 687 C C . GLU A 1 90 ? 2.467 15.477 9.362 1.00 89.56 90 GLU A C 1
ATOM 689 O O . GLU A 1 90 ? 1.526 16.176 9.718 1.00 89.56 90 GLU A O 1
ATOM 694 N N . ASN A 1 91 ? 2.489 14.896 8.157 1.00 90.88 91 ASN A N 1
ATOM 695 C CA . ASN A 1 91 ? 1.460 15.101 7.141 1.00 90.88 91 ASN A CA 1
ATOM 696 C C . ASN A 1 91 ? 0.881 13.768 6.632 1.00 90.88 91 ASN A C 1
ATOM 698 O O . ASN A 1 91 ? 1.418 13.122 5.726 1.00 90.88 91 ASN A O 1
ATOM 702 N N . ARG A 1 92 ? -0.276 13.375 7.182 1.00 89.94 92 ARG A N 1
ATOM 703 C CA . ARG A 1 92 ? -0.962 12.114 6.839 1.00 89.94 92 ARG A CA 1
ATOM 704 C C . ARG A 1 92 ? -1.531 12.085 5.417 1.00 89.94 92 ARG A C 1
ATOM 706 O O . ARG A 1 92 ? -1.723 10.993 4.882 1.00 89.94 92 ARG A O 1
ATOM 713 N N . SER A 1 93 ? -1.738 13.238 4.769 1.00 92.50 93 SER A N 1
ATOM 714 C CA . SER A 1 93 ? -2.204 13.286 3.370 1.00 92.50 93 SER A CA 1
ATOM 715 C C . SER A 1 93 ? -1.216 12.612 2.406 1.00 92.50 93 SER A C 1
ATOM 717 O O . SER A 1 93 ? -1.619 12.045 1.386 1.00 92.50 93 SER A O 1
ATOM 719 N N . LEU A 1 94 ? 0.071 12.566 2.782 1.00 96.00 94 LEU A N 1
ATOM 720 C CA . LEU A 1 94 ? 1.130 11.920 2.011 1.00 96.00 94 LEU A CA 1
ATOM 721 C C . LEU A 1 94 ? 0.938 10.407 1.874 1.00 96.00 94 LEU A C 1
ATOM 723 O O . LEU A 1 94 ? 1.451 9.827 0.922 1.00 96.00 94 LEU A O 1
ATOM 727 N N . LEU A 1 95 ? 0.182 9.747 2.758 1.00 95.75 95 LEU A N 1
ATOM 728 C CA . LEU A 1 95 ? -0.046 8.299 2.667 1.00 95.75 95 LEU A CA 1
ATOM 729 C C . LEU A 1 95 ? -0.732 7.903 1.351 1.00 95.75 95 LEU A C 1
ATOM 731 O O . LEU A 1 95 ? -0.387 6.883 0.760 1.00 95.75 95 LEU A O 1
ATOM 735 N N . SER A 1 96 ? -1.636 8.742 0.838 1.00 96.19 96 SER A N 1
ATOM 736 C CA . SER A 1 96 ? -2.268 8.522 -0.471 1.00 96.19 96 SER A CA 1
ATOM 737 C C . SER A 1 96 ? -1.241 8.517 -1.615 1.00 96.19 96 SER A C 1
ATOM 739 O O . SER A 1 96 ? -1.311 7.699 -2.534 1.00 96.19 96 SER A O 1
ATOM 741 N N . ILE A 1 97 ? -0.222 9.376 -1.519 1.00 97.44 97 ILE A N 1
ATOM 742 C CA . ILE A 1 97 ? 0.883 9.463 -2.477 1.00 97.44 97 ILE A CA 1
ATOM 743 C C . ILE A 1 97 ? 1.761 8.212 -2.407 1.00 97.44 97 ILE A C 1
ATOM 745 O O . ILE A 1 97 ? 2.184 7.709 -3.447 1.00 97.44 97 ILE A O 1
ATOM 749 N N . VAL A 1 98 ? 2.006 7.689 -1.203 1.00 97.81 98 VAL A N 1
ATOM 750 C CA . VAL A 1 98 ? 2.763 6.446 -0.987 1.00 97.81 98 VAL A CA 1
ATOM 751 C C . VAL A 1 98 ? 2.064 5.266 -1.671 1.00 97.81 98 VAL A C 1
ATOM 753 O O . VAL A 1 98 ? 2.707 4.540 -2.430 1.00 97.81 98 VAL A O 1
ATOM 756 N N . ALA A 1 99 ? 0.745 5.124 -1.483 1.00 98.00 99 ALA A N 1
ATOM 757 C CA . ALA A 1 99 ? -0.062 4.102 -2.158 1.00 98.00 99 ALA A CA 1
ATOM 758 C C . ALA A 1 99 ? 0.032 4.229 -3.686 1.00 98.00 99 ALA A C 1
ATOM 760 O O . ALA A 1 99 ? 0.335 3.264 -4.391 1.00 98.00 99 ALA A O 1
ATOM 761 N N . LYS A 1 100 ? -0.160 5.454 -4.194 1.00 98.38 100 LYS A N 1
ATOM 762 C CA . LYS A 1 100 ? -0.095 5.765 -5.626 1.00 98.38 100 LYS A CA 1
ATOM 763 C C . LYS A 1 100 ? 1.275 5.450 -6.220 1.00 98.38 100 LYS A C 1
ATOM 765 O O . LYS A 1 100 ? 1.355 4.906 -7.317 1.00 98.38 100 LYS A O 1
ATOM 770 N N . ALA A 1 101 ? 2.356 5.775 -5.516 1.00 98.56 101 ALA A N 1
ATOM 771 C CA . ALA A 1 101 ? 3.712 5.479 -5.963 1.00 98.56 101 ALA A CA 1
ATOM 772 C C . ALA A 1 101 ? 3.955 3.967 -6.097 1.00 98.56 101 ALA A C 1
ATOM 774 O O . ALA A 1 101 ? 4.519 3.538 -7.104 1.00 98.56 101 ALA A O 1
ATOM 775 N N . ALA A 1 102 ? 3.487 3.161 -5.139 1.00 98.50 102 ALA A N 1
ATOM 776 C CA . ALA A 1 102 ? 3.618 1.705 -5.185 1.00 98.50 102 ALA A CA 1
ATOM 777 C C . ALA A 1 102 ? 2.793 1.099 -6.335 1.00 98.50 102 ALA A C 1
ATOM 779 O O . ALA A 1 102 ? 3.280 0.232 -7.067 1.00 98.50 102 ALA A O 1
ATOM 780 N N . ALA A 1 103 ? 1.582 1.620 -6.562 1.00 98.38 103 ALA A N 1
ATOM 781 C CA . ALA A 1 103 ? 0.753 1.224 -7.695 1.00 98.38 103 ALA A CA 1
ATOM 782 C C . ALA A 1 103 ? 1.425 1.558 -9.037 1.00 98.38 103 ALA A C 1
ATOM 784 O O . ALA A 1 103 ? 1.575 0.682 -9.886 1.00 98.38 103 ALA A O 1
ATOM 785 N N . CYS A 1 104 ? 1.923 2.788 -9.214 1.00 98.56 104 CYS A N 1
ATOM 786 C CA . CYS A 1 104 ? 2.634 3.189 -10.431 1.00 98.56 104 CYS A CA 1
ATOM 787 C C . CYS A 1 104 ? 3.909 2.368 -10.670 1.00 98.56 104 CYS A C 1
ATOM 789 O O . CYS A 1 104 ? 4.179 1.985 -11.808 1.00 98.56 104 CYS A O 1
ATOM 791 N N . ALA A 1 105 ? 4.677 2.074 -9.616 1.00 98.44 105 ALA A N 1
ATOM 792 C CA . ALA A 1 105 ? 5.854 1.218 -9.717 1.00 98.44 105 ALA A CA 1
ATOM 793 C C . ALA A 1 105 ? 5.480 -0.186 -10.213 1.00 98.44 105 ALA A C 1
ATOM 795 O O . ALA A 1 105 ? 6.138 -0.709 -11.109 1.00 98.44 105 ALA A O 1
ATOM 796 N N . THR A 1 106 ? 4.390 -0.752 -9.692 1.00 98.12 106 THR A N 1
ATOM 797 C CA . THR A 1 106 ? 3.887 -2.078 -10.079 1.00 98.12 106 THR A CA 1
ATOM 798 C C . THR A 1 106 ? 3.386 -2.101 -11.522 1.00 98.12 106 THR A C 1
ATOM 800 O O . THR A 1 106 ? 3.831 -2.935 -12.310 1.00 98.12 106 THR A O 1
ATOM 803 N N . ILE A 1 107 ? 2.550 -1.132 -11.910 1.00 97.69 107 ILE A N 1
ATOM 804 C CA . ILE A 1 107 ? 2.047 -0.991 -13.285 1.00 97.69 107 ILE A CA 1
ATOM 805 C C . ILE A 1 107 ? 3.215 -0.877 -14.266 1.00 97.69 107 ILE A C 1
ATOM 807 O O . ILE A 1 107 ? 3.257 -1.583 -15.272 1.00 97.69 107 ILE A O 1
ATOM 811 N N . LYS A 1 108 ? 4.213 -0.037 -13.959 1.00 97.62 108 LYS A N 1
ATOM 812 C CA . LYS A 1 108 ? 5.373 0.145 -14.837 1.00 97.62 108 LYS A CA 1
ATOM 813 C C . LYS A 1 108 ? 6.256 -1.104 -14.905 1.00 97.62 108 LYS A C 1
ATOM 815 O O . LYS A 1 108 ? 6.770 -1.416 -15.980 1.00 97.62 108 LYS A O 1
ATOM 820 N N . ALA A 1 109 ? 6.444 -1.818 -13.795 1.00 96.56 109 ALA A N 1
ATOM 821 C CA . ALA A 1 109 ? 7.264 -3.030 -13.746 1.00 96.56 109 ALA A CA 1
ATOM 822 C C . ALA A 1 109 ? 6.667 -4.183 -14.568 1.00 96.56 109 ALA A C 1
ATOM 824 O O . ALA A 1 109 ? 7.409 -4.921 -15.223 1.00 96.56 109 ALA A O 1
ATOM 825 N N . ILE A 1 110 ? 5.340 -4.327 -14.546 1.00 96.00 110 ILE A N 1
ATOM 826 C CA . ILE A 1 110 ? 4.616 -5.353 -15.305 1.00 96.00 110 ILE A CA 1
ATOM 827 C C . ILE A 1 110 ? 4.462 -4.927 -16.770 1.00 96.00 110 ILE A C 1
ATOM 829 O O . ILE A 1 110 ? 4.854 -5.672 -17.664 1.00 96.00 110 ILE A O 1
ATOM 833 N N . GLY A 1 111 ? 4.010 -3.698 -17.035 1.00 95.50 111 GLY A N 1
ATOM 834 C CA . GLY A 1 111 ? 3.785 -3.202 -18.399 1.00 95.50 111 GLY A CA 1
ATOM 835 C C . GLY A 1 111 ? 5.055 -3.068 -19.244 1.00 95.50 111 GLY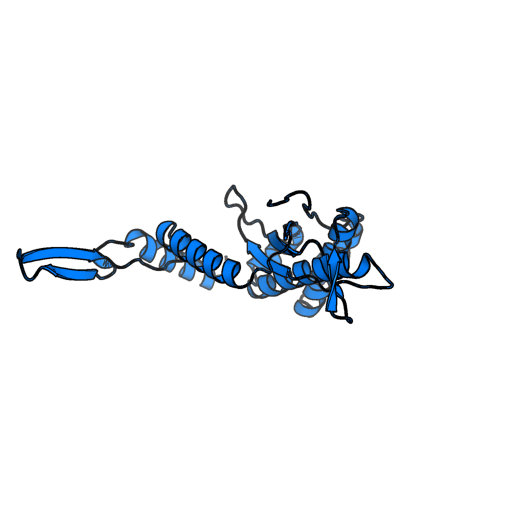 A C 1
ATOM 836 O O . GLY A 1 111 ? 4.992 -3.072 -20.466 1.00 95.50 111 GLY A O 1
ATOM 837 N N . SER A 1 112 ? 6.235 -3.002 -18.622 1.00 94.06 112 SER A N 1
ATOM 838 C CA . SER A 1 112 ? 7.516 -3.014 -19.345 1.00 94.06 112 SER A CA 1
ATOM 839 C C . SER A 1 112 ? 8.027 -4.415 -19.691 1.00 94.06 112 SER A C 1
ATOM 841 O O . SER A 1 112 ? 9.117 -4.528 -20.252 1.00 94.06 112 SER A O 1
ATOM 843 N N . ARG A 1 113 ? 7.286 -5.484 -19.356 1.00 90.25 113 ARG A N 1
ATOM 844 C CA . ARG A 1 113 ? 7.780 -6.856 -19.514 1.00 90.25 113 ARG A CA 1
ATOM 845 C C . ARG A 1 113 ? 7.784 -7.358 -20.949 1.00 90.25 113 ARG A C 1
ATOM 847 O O . ARG A 1 113 ? 8.697 -8.082 -21.324 1.00 90.25 113 ARG A O 1
ATOM 854 N N . CYS A 1 114 ? 6.797 -6.951 -21.735 1.00 84.81 114 CYS A N 1
ATOM 855 C CA . CYS A 1 114 ? 6.743 -7.217 -23.162 1.00 84.81 114 CYS A CA 1
ATOM 856 C C . CYS A 1 114 ? 6.575 -5.879 -23.879 1.00 84.81 114 CYS A C 1
ATOM 858 O O . CYS A 1 114 ? 5.534 -5.245 -23.752 1.00 84.81 114 CYS A O 1
ATOM 860 N N . ARG A 1 115 ? 7.608 -5.413 -24.595 1.00 79.19 115 ARG A N 1
ATOM 861 C CA . ARG A 1 115 ? 7.555 -4.107 -25.278 1.00 79.19 115 ARG A CA 1
ATOM 862 C C . ARG A 1 115 ? 6.546 -4.092 -26.426 1.00 79.19 115 ARG A C 1
ATOM 864 O O . ARG A 1 115 ? 5.863 -3.092 -26.592 1.00 79.19 115 ARG A O 1
ATOM 871 N N . ALA A 1 116 ? 6.449 -5.191 -27.174 1.00 82.94 116 ALA A N 1
ATOM 872 C CA . ALA A 1 116 ? 5.487 -5.332 -28.266 1.00 82.94 116 ALA A CA 1
ATOM 873 C C . ALA A 1 116 ? 4.039 -5.438 -27.756 1.00 82.94 116 ALA A C 1
ATOM 875 O O . ALA A 1 116 ? 3.108 -5.002 -28.425 1.00 82.94 116 ALA A O 1
ATOM 876 N N . HIS A 1 117 ? 3.852 -6.001 -26.559 1.00 84.56 117 HIS A N 1
ATOM 877 C CA . HIS A 1 117 ? 2.542 -6.333 -26.005 1.00 84.56 117 HIS A CA 1
ATOM 878 C C . HIS A 1 117 ? 2.460 -5.951 -24.529 1.00 84.56 117 HIS A C 1
ATOM 880 O O . HIS A 1 117 ? 2.353 -6.817 -23.663 1.00 84.56 117 HIS A O 1
ATOM 886 N N . ALA A 1 118 ? 2.570 -4.656 -24.234 1.00 93.25 118 ALA A N 1
ATOM 887 C CA . ALA A 1 118 ? 2.612 -4.154 -22.865 1.00 93.25 118 ALA A CA 1
ATOM 888 C C . ALA A 1 118 ? 1.312 -4.500 -22.105 1.00 93.25 118 ALA A C 1
ATOM 890 O O . ALA A 1 118 ? 0.262 -3.944 -22.431 1.00 93.25 118 ALA A O 1
ATOM 891 N N . PRO A 1 119 ? 1.352 -5.386 -21.090 1.00 95.50 119 PRO A N 1
ATOM 892 C CA . PRO A 1 119 ? 0.164 -5.703 -20.304 1.00 95.50 119 PRO A CA 1
ATOM 893 C C . PRO A 1 119 ? -0.210 -4.554 -19.366 1.00 95.50 119 PRO A C 1
ATOM 895 O O . PRO A 1 119 ? 0.654 -4.015 -18.668 1.00 95.50 119 PRO A O 1
ATOM 898 N N . LEU A 1 120 ? -1.504 -4.250 -19.258 1.00 96.12 120 LEU A N 1
ATOM 899 C CA . LEU A 1 120 ? -2.053 -3.420 -18.188 1.00 96.12 120 LEU A CA 1
ATOM 900 C C . LEU A 1 120 ? -2.521 -4.311 -17.022 1.00 96.12 120 LEU A C 1
ATOM 902 O O . LEU A 1 120 ? -3.542 -4.990 -17.154 1.00 96.12 120 LEU A O 1
ATOM 906 N N . PRO A 1 121 ? -1.796 -4.358 -15.889 1.00 96.75 121 PRO A N 1
ATOM 907 C CA . PRO A 1 121 ? -2.196 -5.174 -14.746 1.00 96.75 121 PRO A CA 1
ATOM 908 C C . PRO A 1 121 ? -3.322 -4.534 -13.929 1.00 96.75 121 PRO A C 1
ATOM 910 O O . PRO A 1 121 ? -3.408 -3.310 -13.811 1.00 96.75 121 PRO A O 1
ATOM 913 N N . GLY A 1 122 ? -4.101 -5.376 -13.250 1.00 96.12 122 GLY A N 1
ATOM 914 C CA . GLY A 1 122 ? -4.915 -4.960 -12.110 1.00 96.12 122 GLY A CA 1
ATOM 915 C C . GLY A 1 122 ? -4.035 -4.761 -10.873 1.00 96.12 122 GLY A C 1
ATOM 916 O O . GLY A 1 122 ? -3.140 -5.568 -10.611 1.00 96.12 122 GLY A O 1
ATOM 917 N N . VAL A 1 123 ? -4.262 -3.680 -10.119 1.00 96.56 123 VAL A N 1
ATOM 918 C CA . VAL A 1 123 ? -3.470 -3.332 -8.929 1.00 96.56 123 VAL A CA 1
ATOM 919 C C . VAL A 1 123 ? -4.359 -2.765 -7.822 1.00 96.56 123 VAL A C 1
ATOM 921 O O . VAL A 1 123 ? -5.068 -1.783 -8.027 1.00 96.56 123 VAL A O 1
ATOM 924 N N . MET A 1 124 ? -4.246 -3.331 -6.622 1.00 95.31 124 MET A N 1
ATOM 925 C CA . MET A 1 124 ? -4.809 -2.801 -5.380 1.00 95.31 124 MET A CA 1
ATOM 926 C C . MET A 1 124 ? -3.671 -2.507 -4.404 1.00 95.31 124 MET A C 1
ATOM 928 O O . MET A 1 124 ? -2.851 -3.381 -4.139 1.00 95.31 124 MET A O 1
ATOM 932 N N . ALA A 1 125 ? -3.610 -1.286 -3.872 1.00 95.94 125 ALA A N 1
ATOM 933 C CA . ALA A 1 125 ? -2.543 -0.841 -2.978 1.00 95.94 125 ALA A CA 1
ATOM 934 C C . ALA A 1 125 ? -3.119 -0.311 -1.657 1.00 95.94 125 ALA A C 1
ATOM 936 O O . ALA A 1 125 ? -3.888 0.650 -1.657 1.00 95.94 125 ALA A O 1
ATOM 937 N N . THR A 1 126 ? -2.693 -0.897 -0.538 1.00 93.69 126 THR A N 1
ATOM 938 C CA . THR A 1 126 ? -3.139 -0.547 0.817 1.00 93.69 126 THR A CA 1
ATOM 939 C C . THR A 1 126 ? -1.944 -0.147 1.672 1.00 93.69 126 THR A C 1
ATOM 941 O O . THR A 1 126 ? -0.946 -0.863 1.741 1.00 93.69 126 THR A O 1
ATOM 944 N N . VAL A 1 127 ? -2.032 1.006 2.338 1.00 95.31 127 VAL A N 1
ATOM 945 C CA . VAL A 1 127 ? -0.951 1.535 3.184 1.00 95.31 127 VAL A CA 1
ATOM 946 C C . VAL A 1 127 ? -1.159 1.119 4.628 1.00 95.31 127 VAL A C 1
ATOM 948 O O . VAL A 1 127 ? -2.205 1.391 5.211 1.00 95.31 127 VAL A O 1
ATOM 951 N N . HIS A 1 128 ? -0.130 0.532 5.226 1.00 91.38 128 HIS A N 1
ATOM 952 C CA . HIS A 1 128 ? -0.056 0.244 6.651 1.00 91.38 128 HIS A CA 1
ATOM 953 C C . HIS A 1 128 ? 0.957 1.182 7.304 1.00 91.38 128 HIS A C 1
ATOM 955 O O . HIS A 1 128 ? 2.015 1.463 6.739 1.00 91.38 128 HIS A O 1
ATOM 961 N N . THR A 1 129 ? 0.638 1.690 8.497 1.00 89.12 129 THR A N 1
ATOM 962 C CA . THR A 1 129 ? 1.497 2.656 9.208 1.00 89.12 129 THR A CA 1
ATOM 963 C C . THR A 1 129 ? 2.192 2.096 10.441 1.00 89.12 129 THR A C 1
ATOM 965 O O . THR A 1 129 ? 2.949 2.827 11.076 1.00 89.12 129 THR A O 1
ATOM 968 N N . PHE A 1 130 ? 1.966 0.821 10.758 1.00 83.56 130 PHE A N 1
ATOM 969 C CA . PHE A 1 130 ? 2.552 0.138 11.908 1.00 83.56 130 PHE A CA 1
ATOM 970 C C . PHE A 1 130 ? 3.196 -1.180 11.492 1.00 83.56 130 PHE A C 1
ATOM 972 O O . PHE A 1 130 ? 2.650 -1.885 10.646 1.00 83.56 130 PHE A O 1
ATOM 979 N N . GLY A 1 131 ? 4.356 -1.486 12.071 1.00 77.12 131 GLY A N 1
ATOM 980 C CA . GLY A 1 131 ? 5.009 -2.788 11.959 1.00 77.12 131 GLY A CA 1
ATOM 981 C C . GLY A 1 131 ? 4.369 -3.827 12.882 1.00 77.12 131 GLY A C 1
ATOM 982 O O . GLY A 1 131 ? 3.429 -3.530 13.618 1.00 77.12 131 GLY A O 1
ATOM 983 N N . ARG A 1 132 ? 4.902 -5.055 12.864 1.00 73.25 132 ARG A N 1
ATOM 984 C CA . ARG A 1 132 ? 4.460 -6.143 13.759 1.00 73.25 132 ARG A CA 1
ATOM 985 C C . ARG A 1 132 ? 4.649 -5.788 15.238 1.00 73.25 132 ARG A C 1
ATOM 987 O O . ARG A 1 132 ? 3.832 -6.164 16.064 1.00 73.25 132 ARG A O 1
ATOM 994 N N . ASP A 1 133 ? 5.708 -5.048 15.538 1.00 79.75 133 ASP A N 1
ATOM 995 C CA . ASP A 1 133 ? 6.063 -4.526 16.860 1.00 79.75 133 ASP A CA 1
ATOM 996 C C . ASP A 1 133 ? 5.301 -3.239 17.228 1.00 79.75 133 ASP A C 1
ATOM 998 O O . ASP A 1 133 ? 5.655 -2.566 18.190 1.00 79.75 133 ASP A O 1
ATOM 1002 N N . LEU A 1 134 ? 4.289 -2.856 16.436 1.00 76.81 134 LEU A N 1
ATOM 1003 C CA . LEU A 1 134 ? 3.539 -1.601 16.558 1.00 76.81 134 LEU A CA 1
ATOM 1004 C C . LEU A 1 134 ? 4.405 -0.335 16.438 1.00 76.81 134 LEU A C 1
ATOM 1006 O O . LEU A 1 134 ? 3.919 0.777 16.662 1.00 76.81 134 LEU A O 1
ATOM 1010 N N . SER A 1 135 ? 5.662 -0.462 16.001 1.00 83.19 135 SER A N 1
ATOM 1011 C CA . SER A 1 135 ? 6.491 0.691 15.672 1.00 83.19 135 SER A CA 1
ATOM 1012 C C . SER A 1 135 ? 5.931 1.404 14.444 1.00 83.19 135 SER A C 1
ATOM 1014 O O . SER A 1 135 ? 5.316 0.803 13.557 1.00 83.19 135 SER A O 1
ATOM 1016 N N . PHE A 1 136 ? 6.136 2.719 14.366 1.00 85.88 136 PHE A N 1
ATOM 1017 C CA . PHE A 1 136 ? 5.688 3.499 13.217 1.00 85.88 136 PHE A CA 1
ATOM 1018 C C . PHE A 1 136 ? 6.515 3.153 11.972 1.00 85.88 136 PHE A C 1
ATOM 1020 O O . PHE A 1 136 ? 7.599 3.694 11.726 1.00 85.88 136 PHE A O 1
ATOM 1027 N N . HIS A 1 137 ? 5.975 2.239 11.176 1.00 91.50 137 HIS A N 1
ATOM 1028 C CA . HIS A 1 137 ? 6.646 1.626 10.046 1.00 91.50 137 HIS A CA 1
ATOM 1029 C C . HIS A 1 137 ? 5.721 1.634 8.831 1.00 91.50 137 HIS A C 1
ATOM 1031 O O . HIS A 1 137 ? 4.876 0.755 8.646 1.00 91.50 137 HIS A O 1
ATOM 1037 N N . ILE A 1 138 ? 5.892 2.648 7.982 1.00 94.75 138 ILE A N 1
ATOM 1038 C CA . ILE A 1 138 ? 5.046 2.814 6.802 1.00 94.75 138 ILE A CA 1
ATOM 1039 C C . ILE A 1 138 ? 5.486 1.841 5.709 1.00 94.75 138 ILE A C 1
ATOM 1041 O O . ILE A 1 138 ? 6.647 1.829 5.291 1.00 94.75 138 ILE A O 1
ATOM 1045 N N . HIS A 1 139 ? 4.540 1.042 5.234 1.00 95.94 139 HIS A N 1
ATOM 1046 C CA . HIS A 1 139 ? 4.718 0.135 4.111 1.00 95.94 139 HIS A CA 1
ATOM 1047 C C . HIS A 1 139 ? 3.412 -0.007 3.326 1.00 95.94 139 HIS A C 1
ATOM 1049 O O . HIS A 1 139 ? 2.334 0.308 3.828 1.00 95.94 139 HIS A O 1
ATOM 1055 N N . VAL A 1 140 ? 3.513 -0.441 2.073 1.00 97.25 140 VAL A N 1
ATOM 1056 C CA . VAL A 1 140 ? 2.362 -0.653 1.192 1.00 97.25 140 VAL A CA 1
ATOM 1057 C C . VAL A 1 140 ? 2.275 -2.120 0.834 1.00 97.25 140 VAL A C 1
ATOM 1059 O O . VAL A 1 140 ? 3.229 -2.670 0.286 1.00 97.25 140 VAL A O 1
ATOM 1062 N N . HIS A 1 141 ? 1.125 -2.721 1.104 1.00 95.38 141 HIS A N 1
ATOM 1063 C CA . HIS A 1 141 ? 0.745 -4.011 0.556 1.00 95.38 141 HIS A CA 1
ATOM 1064 C C . HIS A 1 141 ? 0.101 -3.789 -0.803 1.00 95.38 141 HIS A C 1
ATOM 1066 O O . HIS A 1 141 ? -0.849 -3.015 -0.929 1.00 95.38 141 HIS A O 1
ATOM 1072 N N . VAL A 1 142 ? 0.633 -4.445 -1.824 1.00 96.69 142 VAL A N 1
ATOM 1073 C CA . VAL A 1 142 ? 0.112 -4.382 -3.184 1.00 96.69 142 VAL A CA 1
ATOM 1074 C C . VAL A 1 142 ? -0.293 -5.776 -3.621 1.00 96.69 142 VAL A C 1
ATOM 1076 O O . VAL A 1 142 ? 0.554 -6.659 -3.717 1.00 96.69 142 VAL A O 1
ATOM 1079 N N . LEU A 1 143 ? -1.574 -5.958 -3.919 1.00 95.38 143 LEU A N 1
ATOM 1080 C CA . LEU A 1 143 ? -2.076 -7.119 -4.640 1.00 95.38 143 LEU A CA 1
ATOM 1081 C C . LEU A 1 143 ? -2.155 -6.748 -6.121 1.00 95.38 143 LEU A C 1
ATOM 1083 O O . LEU A 1 143 ? -2.777 -5.750 -6.482 1.00 95.38 143 LEU A O 1
ATOM 1087 N N . CYS A 1 144 ? -1.499 -7.518 -6.979 1.00 95.81 144 CYS A N 1
ATOM 1088 C CA . CYS A 1 144 ? -1.488 -7.277 -8.418 1.00 95.81 144 CYS A CA 1
ATOM 1089 C C . CYS A 1 144 ? -1.714 -8.563 -9.200 1.00 95.81 144 CYS A C 1
ATOM 1091 O O . CYS A 1 144 ? -1.406 -9.650 -8.716 1.00 95.81 144 CYS A O 1
ATOM 1093 N N . THR A 1 145 ? -2.241 -8.450 -10.411 1.00 95.81 145 THR A N 1
ATOM 1094 C CA . THR A 1 145 ? -2.382 -9.596 -11.311 1.00 95.81 145 THR A CA 1
ATOM 1095 C C . THR A 1 145 ? -1.020 -10.042 -11.855 1.00 95.81 145 THR A C 1
ATOM 1097 O O . THR A 1 145 ? -0.146 -9.221 -12.138 1.00 95.81 145 THR A O 1
ATOM 1100 N N . GLN A 1 146 ? -0.819 -11.351 -12.038 1.00 94.44 146 GLN A N 1
ATOM 1101 C CA . GLN A 1 146 ? 0.377 -11.931 -12.674 1.00 94.44 146 GLN A CA 1
ATOM 1102 C C . GLN A 1 146 ? 0.286 -11.856 -14.203 1.00 94.44 146 GLN A C 1
ATOM 1104 O O . GLN A 1 146 ? 0.271 -12.861 -14.914 1.00 94.44 146 GLN A O 1
ATOM 1109 N N . GLY A 1 147 ? 0.178 -10.636 -14.709 1.00 94.25 147 GLY A N 1
ATOM 1110 C CA . GLY A 1 147 ? -0.138 -10.352 -16.100 1.00 94.25 147 GLY A CA 1
ATOM 1111 C C . GLY A 1 147 ? -1.076 -9.166 -16.205 1.00 94.25 147 GLY A C 1
ATOM 1112 O O . GLY A 1 147 ? -1.350 -8.489 -15.211 1.00 94.25 147 GLY A O 1
ATOM 1113 N N . GLY A 1 148 ? -1.565 -8.917 -17.406 1.00 95.56 148 GLY A N 1
ATOM 1114 C CA . GLY A 1 148 ? -2.502 -7.836 -17.655 1.00 95.56 148 GLY A CA 1
ATOM 1115 C C . GLY A 1 148 ? -3.130 -7.923 -19.031 1.00 95.56 148 GLY A C 1
ATOM 1116 O O . GLY A 1 148 ? -2.699 -8.710 -19.876 1.00 95.56 148 GLY A O 1
ATOM 1117 N N . LEU A 1 149 ? -4.141 -7.090 -19.244 1.00 95.25 149 LEU A N 1
ATOM 1118 C CA . LEU A 1 149 ? -4.828 -6.995 -20.522 1.00 95.25 149 LEU A CA 1
ATOM 1119 C C . LEU A 1 149 ? -4.001 -6.133 -21.481 1.00 95.25 149 LEU A C 1
ATOM 1121 O O . LEU A 1 149 ? -3.542 -5.050 -21.114 1.00 95.25 149 LEU A O 1
ATOM 1125 N N . ARG A 1 150 ? -3.772 -6.630 -22.693 1.00 94.31 150 ARG A N 1
ATOM 1126 C CA . ARG A 1 150 ? -3.173 -5.861 -23.788 1.00 94.31 150 ARG A CA 1
ATOM 1127 C C . ARG A 1 150 ? -4.218 -4.950 -24.441 1.00 94.31 150 ARG A C 1
ATOM 1129 O O . ARG A 1 150 ? -5.411 -5.067 -24.182 1.00 94.31 150 ARG A O 1
ATOM 1136 N N . THR A 1 151 ? -3.775 -4.064 -25.330 1.00 91.81 151 THR A N 1
ATOM 1137 C CA . THR A 1 151 ? -4.656 -3.152 -26.084 1.00 91.81 151 THR A CA 1
ATOM 1138 C C . THR A 1 151 ? -5.592 -3.865 -27.060 1.00 91.81 151 THR A C 1
ATOM 1140 O O . THR A 1 151 ? -6.621 -3.314 -27.421 1.00 91.81 151 THR A O 1
ATOM 1143 N N . ASP A 1 152 ? -5.249 -5.082 -27.479 1.00 93.19 152 ASP A N 1
ATOM 1144 C CA . ASP A 1 152 ? -6.075 -5.963 -28.313 1.00 93.19 152 ASP A CA 1
ATOM 1145 C C . ASP A 1 152 ? -6.955 -6.914 -27.483 1.00 93.19 152 ASP A C 1
ATOM 1147 O O . ASP A 1 152 ? -7.459 -7.905 -28.001 1.00 93.19 152 ASP A O 1
ATOM 1151 N N . ASN A 1 153 ? -7.137 -6.627 -26.189 1.00 92.50 153 ASN A N 1
ATOM 1152 C CA . ASN A 1 153 ? -7.937 -7.417 -25.248 1.00 92.50 153 ASN A CA 1
ATOM 1153 C C . ASN A 1 153 ? -7.448 -8.858 -25.029 1.00 92.50 153 ASN A C 1
ATOM 1155 O O . ASN A 1 153 ? -8.161 -9.677 -24.450 1.00 92.50 153 ASN A O 1
ATOM 1159 N N . VAL A 1 154 ? -6.210 -9.171 -25.417 1.00 93.81 154 VAL A N 1
ATOM 1160 C CA . VAL A 1 154 ? -5.590 -10.465 -25.122 1.00 93.81 154 VAL A CA 1
ATOM 1161 C C . VAL A 1 154 ? -4.907 -10.411 -23.756 1.00 93.81 154 VAL A C 1
ATOM 1163 O O . VAL A 1 154 ? -4.158 -9.479 -23.444 1.00 93.81 154 VAL A O 1
ATOM 1166 N N . TRP A 1 155 ? -5.145 -11.422 -22.919 1.00 94.50 155 TRP A N 1
ATOM 1167 C CA . TRP A 1 155 ? -4.452 -11.552 -21.639 1.00 94.50 155 TRP A CA 1
ATOM 1168 C C . TRP A 1 155 ? -2.986 -11.937 -21.853 1.00 94.50 155 TRP A C 1
ATOM 1170 O O . TRP A 1 155 ? -2.685 -12.969 -22.450 1.00 94.50 155 TRP A O 1
ATOM 1180 N N . GLN A 1 156 ? -2.065 -11.138 -21.317 1.00 94.38 156 GLN A N 1
ATOM 1181 C CA . GLN A 1 156 ? -0.635 -11.420 -21.360 1.00 94.38 156 GLN A CA 1
ATOM 1182 C C . GLN A 1 156 ? -0.135 -11.793 -19.956 1.00 94.38 156 GLN A C 1
ATOM 1184 O O . GLN A 1 156 ? -0.027 -10.913 -19.092 1.00 94.38 156 GLN A O 1
ATOM 1189 N N . PRO A 1 157 ? 0.200 -13.071 -19.702 1.00 93.44 157 PRO A N 1
ATOM 1190 C CA . PRO A 1 157 ? 0.716 -13.497 -18.408 1.00 93.44 157 PRO A CA 1
ATOM 1191 C C . PRO A 1 157 ? 2.120 -12.935 -18.155 1.00 93.44 157 PRO A C 1
ATOM 1193 O O . PRO A 1 157 ? 2.933 -12.784 -19.070 1.00 93.44 157 PRO A O 1
ATOM 1196 N N . VAL A 1 158 ? 2.416 -12.656 -16.884 1.00 92.38 158 VAL A N 1
ATOM 1197 C CA . VAL A 1 158 ? 3.742 -12.247 -16.406 1.00 92.38 158 VAL A CA 1
ATOM 1198 C C . VAL A 1 158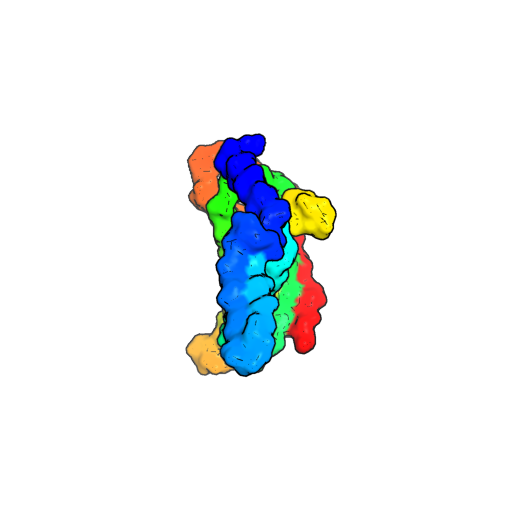 ? 4.084 -13.044 -15.156 1.00 92.38 158 VAL A C 1
ATOM 1200 O O . VAL A 1 158 ? 3.478 -12.866 -14.104 1.00 92.38 158 VAL A O 1
ATOM 1203 N N . THR A 1 159 ? 5.097 -13.900 -15.260 1.00 88.12 159 THR A N 1
ATOM 1204 C CA . THR A 1 159 ? 5.546 -14.779 -14.167 1.00 88.12 159 THR A CA 1
ATOM 1205 C C . THR A 1 159 ? 6.757 -14.226 -13.417 1.00 88.12 159 THR A C 1
ATOM 1207 O O . THR A 1 159 ? 6.962 -14.532 -12.243 1.00 88.12 159 THR A O 1
ATOM 1210 N N . LEU A 1 160 ? 7.554 -13.375 -14.068 1.00 90.31 160 LEU A N 1
ATOM 1211 C CA . LEU A 1 160 ? 8.814 -12.872 -13.529 1.00 90.31 160 LEU A CA 1
ATOM 1212 C C . LEU A 1 160 ? 8.623 -11.549 -12.769 1.00 90.31 160 LEU A C 1
ATOM 1214 O O . LEU A 1 160 ? 8.117 -10.574 -13.323 1.00 90.31 160 LEU A O 1
ATOM 1218 N N . PHE A 1 161 ? 9.138 -11.452 -11.540 1.00 93.38 161 PHE A N 1
ATOM 1219 C CA . PHE A 1 161 ? 9.077 -10.239 -10.705 1.00 93.38 161 PHE A CA 1
ATOM 1220 C C . PHE A 1 161 ? 10.472 -9.863 -10.152 1.00 93.38 161 PHE A C 1
ATOM 1222 O O . PHE A 1 161 ? 10.769 -10.143 -8.994 1.00 93.38 161 PHE A O 1
ATOM 1229 N N . PRO A 1 162 ? 11.359 -9.234 -10.951 1.00 93.12 162 PRO A N 1
ATOM 1230 C CA . PRO A 1 162 ? 12.737 -8.952 -10.568 1.00 93.12 162 PRO A CA 1
ATOM 1231 C C . PRO A 1 162 ? 12.784 -7.878 -9.486 1.00 93.12 162 PRO A C 1
ATOM 1233 O O . PRO A 1 162 ? 12.480 -6.713 -9.752 1.00 93.12 162 PRO A O 1
ATOM 1236 N N . ALA A 1 163 ? 13.205 -8.247 -8.276 1.00 93.75 163 ALA A N 1
ATOM 1237 C CA . ALA A 1 163 ? 13.220 -7.338 -7.131 1.00 93.75 163 ALA A CA 1
ATOM 1238 C C . ALA A 1 163 ? 13.940 -6.013 -7.444 1.00 93.75 163 ALA A C 1
ATOM 1240 O O . ALA A 1 163 ? 13.412 -4.948 -7.142 1.00 93.75 163 ALA A O 1
ATOM 1241 N N . THR A 1 164 ? 15.089 -6.050 -8.126 1.00 95.31 164 THR A N 1
ATOM 1242 C CA . THR A 1 164 ? 15.869 -4.854 -8.497 1.00 95.31 164 THR A CA 1
ATOM 1243 C C . THR A 1 164 ? 15.062 -3.837 -9.307 1.00 95.31 164 THR A C 1
ATOM 1245 O O . THR A 1 164 ? 15.153 -2.635 -9.054 1.00 95.31 164 THR A O 1
ATOM 1248 N N . GLN A 1 165 ? 14.228 -4.297 -10.246 1.00 96.06 165 GLN A N 1
ATOM 1249 C CA . GLN A 1 165 ? 13.382 -3.410 -11.046 1.00 96.06 165 GLN A CA 1
ATOM 1250 C C . GLN A 1 165 ? 12.342 -2.708 -10.164 1.00 96.06 165 GLN A C 1
ATOM 1252 O O . GLN A 1 165 ? 12.205 -1.485 -10.219 1.00 96.06 165 GLN A O 1
ATOM 1257 N N . TYR A 1 166 ? 11.651 -3.471 -9.313 1.00 97.44 166 TYR A N 1
ATOM 1258 C CA . TYR A 1 166 ? 10.651 -2.937 -8.388 1.00 97.44 166 TYR A CA 1
ATOM 1259 C C . TYR A 1 166 ? 11.266 -1.962 -7.383 1.00 97.44 166 TYR A C 1
ATOM 1261 O O . TYR A 1 166 ? 10.699 -0.899 -7.158 1.00 97.44 166 TYR A O 1
ATOM 1269 N N . ARG A 1 167 ? 12.448 -2.270 -6.835 1.00 97.94 167 ARG A N 1
ATOM 1270 C CA . ARG A 1 167 ? 13.167 -1.402 -5.888 1.00 97.94 167 ARG A CA 1
ATOM 1271 C C . ARG A 1 167 ? 13.511 -0.041 -6.497 1.00 97.94 167 ARG A C 1
ATOM 1273 O O . ARG A 1 167 ? 13.292 0.995 -5.864 1.00 97.94 167 ARG A O 1
ATOM 1280 N N . ARG A 1 168 ? 14.001 -0.028 -7.743 1.00 98.06 168 ARG A N 1
ATOM 1281 C CA . ARG A 1 168 ? 14.329 1.205 -8.482 1.00 98.06 168 ARG A CA 1
ATOM 1282 C C . ARG A 1 168 ? 13.082 2.004 -8.859 1.00 98.06 168 ARG A C 1
ATOM 1284 O O . ARG A 1 168 ? 13.048 3.214 -8.656 1.00 98.06 168 ARG A O 1
ATOM 1291 N N . LEU A 1 169 ? 12.036 1.344 -9.363 1.00 98.44 169 LEU A N 1
ATOM 1292 C CA . LEU A 1 169 ? 10.773 2.011 -9.707 1.00 98.44 169 LEU A CA 1
ATOM 1293 C C . LEU A 1 169 ? 10.068 2.569 -8.469 1.00 98.44 169 LEU A C 1
ATOM 1295 O O . LEU A 1 169 ? 9.540 3.679 -8.517 1.00 98.44 169 LEU A O 1
ATOM 1299 N N . TRP A 1 170 ? 10.097 1.835 -7.357 1.00 98.50 170 TRP A N 1
ATOM 1300 C CA . TRP A 1 170 ? 9.571 2.287 -6.076 1.00 98.50 170 TRP A CA 1
ATOM 1301 C C . TRP A 1 170 ? 10.262 3.566 -5.609 1.00 98.50 170 TRP A C 1
ATOM 1303 O O . TRP A 1 170 ? 9.592 4.564 -5.343 1.00 98.50 170 TRP A O 1
ATOM 1313 N N . GLN A 1 171 ? 11.598 3.566 -5.596 1.00 98.56 171 GLN A N 1
ATOM 1314 C CA . GLN A 1 171 ? 12.391 4.754 -5.289 1.00 98.56 171 GLN A CA 1
ATOM 1315 C C . GLN A 1 171 ? 12.042 5.920 -6.217 1.00 98.56 171 GLN A C 1
ATOM 1317 O O . GLN A 1 171 ? 11.753 7.017 -5.739 1.00 98.56 171 GLN A O 1
ATOM 1322 N N . TYR A 1 172 ? 12.001 5.677 -7.528 1.00 98.56 172 TYR A N 1
ATOM 1323 C CA . TYR A 1 172 ? 11.690 6.708 -8.511 1.00 98.56 172 TYR A CA 1
ATOM 1324 C C . TYR A 1 172 ? 10.321 7.353 -8.278 1.00 98.56 172 TYR A C 1
ATOM 1326 O O . TYR A 1 172 ? 10.237 8.571 -8.107 1.00 98.56 172 TYR A O 1
ATOM 1334 N N . TYR A 1 173 ? 9.246 6.560 -8.254 1.00 98.69 173 TYR A N 1
ATOM 1335 C CA . TYR A 1 173 ? 7.888 7.093 -8.144 1.00 98.69 173 TYR A CA 1
ATOM 1336 C C . TYR A 1 173 ? 7.625 7.729 -6.781 1.00 98.69 173 TYR A C 1
ATOM 1338 O O . TYR A 1 173 ? 7.014 8.799 -6.732 1.00 98.69 173 TYR A O 1
ATOM 1346 N N . LEU A 1 174 ? 8.121 7.128 -5.692 1.00 98.56 174 LEU A N 1
ATOM 1347 C CA . LEU A 1 174 ? 7.954 7.694 -4.357 1.00 98.56 174 LEU A CA 1
ATOM 1348 C C . LEU A 1 174 ? 8.620 9.068 -4.270 1.00 98.56 174 LEU A C 1
ATOM 1350 O O . LEU A 1 174 ? 7.966 10.049 -3.921 1.00 98.56 174 LEU A O 1
ATOM 1354 N N . LEU A 1 175 ? 9.899 9.167 -4.646 1.00 98.19 175 LEU A N 1
ATOM 1355 C CA . LEU A 1 175 ? 10.632 10.431 -4.569 1.00 98.19 175 LEU A CA 1
ATOM 1356 C C . LEU A 1 175 ? 10.088 11.474 -5.547 1.00 98.19 175 LEU A C 1
ATOM 1358 O O . LEU A 1 175 ? 9.992 12.646 -5.187 1.00 98.19 175 LEU A O 1
ATOM 1362 N N . LYS A 1 176 ? 9.680 11.068 -6.757 1.00 97.94 176 LYS A N 1
ATOM 1363 C CA . LYS A 1 176 ? 9.055 11.961 -7.744 1.00 97.94 176 LYS A CA 1
ATOM 1364 C C . LYS A 1 176 ? 7.786 12.602 -7.190 1.00 97.94 176 LYS A C 1
ATOM 1366 O O . LYS A 1 176 ? 7.627 13.820 -7.279 1.00 97.94 176 LYS A O 1
ATOM 1371 N N . TYR A 1 177 ? 6.879 11.803 -6.632 1.00 98.31 177 TYR A N 1
ATOM 1372 C CA . TYR A 1 177 ? 5.606 12.326 -6.146 1.00 98.31 177 TYR A CA 1
ATOM 1373 C C . TYR A 1 177 ? 5.751 13.102 -4.839 1.00 98.31 177 TYR A C 1
ATOM 1375 O O . TYR A 1 177 ? 5.131 14.156 -4.707 1.00 98.31 177 TYR A O 1
ATOM 1383 N N . LEU A 1 178 ? 6.622 12.665 -3.923 1.00 97.56 178 LEU A N 1
ATOM 1384 C CA . LEU A 1 178 ? 6.916 13.433 -2.712 1.00 97.56 178 LEU A CA 1
ATOM 1385 C C . LEU A 1 178 ? 7.564 14.780 -3.039 1.00 97.56 178 LEU A C 1
ATOM 1387 O O . LEU A 1 178 ? 7.156 15.790 -2.480 1.00 97.56 178 LEU A O 1
ATOM 1391 N N . ARG A 1 179 ? 8.501 14.835 -3.995 1.00 96.56 179 ARG A N 1
ATOM 1392 C CA . ARG A 1 179 ? 9.116 16.100 -4.432 1.00 96.56 179 ARG A CA 1
ATOM 1393 C C . ARG A 1 179 ? 8.081 17.075 -4.992 1.00 96.56 179 ARG A C 1
ATOM 1395 O O . ARG A 1 179 ? 8.180 18.270 -4.738 1.00 96.56 179 ARG A O 1
ATOM 1402 N N . LYS A 1 180 ? 7.087 16.573 -5.733 1.00 96.75 180 LYS A N 1
ATOM 1403 C CA . LYS A 1 180 ? 5.985 17.393 -6.257 1.00 96.75 180 LYS A CA 1
ATOM 1404 C C . LYS A 1 180 ? 5.082 17.914 -5.134 1.00 96.75 180 LYS A C 1
ATOM 1406 O O . LYS A 1 180 ? 4.739 19.091 -5.139 1.00 96.75 180 LYS A O 1
ATOM 1411 N N . ALA A 1 181 ? 4.704 17.051 -4.193 1.00 96.69 181 ALA A N 1
ATOM 1412 C CA . ALA A 1 181 ? 3.803 17.407 -3.096 1.00 96.69 181 ALA A CA 1
ATOM 1413 C C . ALA A 1 181 ? 4.454 18.334 -2.059 1.00 96.69 181 ALA A C 1
ATOM 1415 O O . ALA A 1 181 ? 3.799 19.215 -1.520 1.00 96.69 181 ALA A O 1
ATOM 1416 N N . LEU A 1 182 ? 5.756 18.170 -1.823 1.00 95.88 182 LEU A N 1
ATOM 1417 C CA . LEU A 1 182 ? 6.525 18.894 -0.810 1.00 95.88 182 LEU A CA 1
ATOM 1418 C C . LEU A 1 182 ? 7.436 19.959 -1.436 1.00 95.88 182 LEU A C 1
ATOM 1420 O O . LEU A 1 182 ? 8.515 20.245 -0.923 1.00 95.88 182 LEU A O 1
ATOM 1424 N N . LYS A 1 183 ? 7.021 20.554 -2.565 1.00 93.38 183 LYS 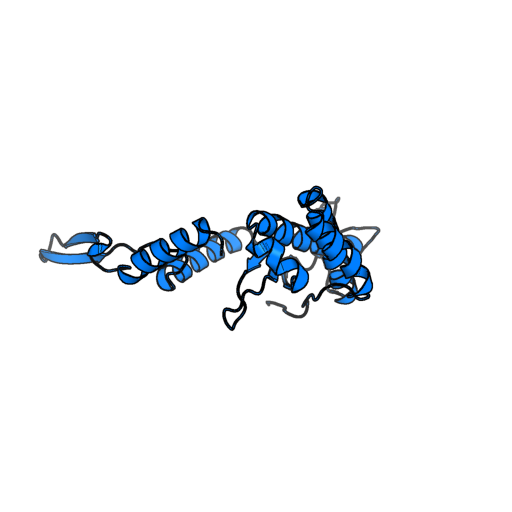A N 1
ATOM 1425 C CA . LYS A 1 183 ? 7.840 21.518 -3.324 1.00 93.38 183 LYS A CA 1
ATOM 1426 C C . LYS A 1 183 ? 8.305 22.716 -2.481 1.00 93.38 183 LYS A C 1
ATOM 1428 O O . LYS A 1 183 ? 9.437 23.168 -2.637 1.00 93.38 183 LYS A O 1
ATOM 1433 N N . ALA A 1 184 ? 7.450 23.199 -1.579 1.00 94.00 184 ALA A N 1
ATOM 1434 C CA . ALA A 1 184 ? 7.727 24.351 -0.721 1.00 94.00 184 ALA A CA 1
ATOM 1435 C C . ALA A 1 184 ? 8.573 23.989 0.514 1.00 94.00 184 ALA A C 1
ATOM 1437 O O . ALA A 1 184 ? 9.243 24.848 1.079 1.00 94.00 184 ALA A O 1
ATOM 1438 N N . ASP A 1 185 ? 8.612 22.714 0.903 1.00 94.62 185 ASP A N 1
ATOM 1439 C CA . ASP A 1 185 ? 9.311 22.262 2.102 1.00 94.62 185 ASP A CA 1
ATOM 1440 C C . ASP A 1 185 ? 10.810 22.055 1.809 1.00 94.62 185 ASP A C 1
ATOM 1442 O O . ASP A 1 185 ? 11.231 21.130 1.103 1.00 94.62 185 ASP A O 1
ATOM 1446 N N . ARG A 1 186 ? 11.647 22.949 2.351 1.00 94.31 186 ARG A N 1
ATOM 1447 C CA . ARG A 1 186 ? 13.111 22.898 2.199 1.00 94.31 186 ARG A CA 1
ATOM 1448 C C . ARG A 1 186 ? 13.717 21.650 2.847 1.00 94.31 186 ARG A C 1
ATOM 1450 O O . ARG A 1 186 ? 14.625 21.057 2.259 1.00 94.31 186 ARG A O 1
ATOM 1457 N N . ARG A 1 187 ? 13.213 21.231 4.014 1.00 93.88 187 ARG A N 1
ATOM 1458 C CA . ARG A 1 187 ? 13.686 20.042 4.744 1.00 93.88 187 ARG A CA 1
ATOM 1459 C C . ARG A 1 187 ? 13.385 18.786 3.936 1.00 93.88 187 ARG A C 1
ATOM 1461 O O . ARG A 1 187 ? 14.287 17.979 3.705 1.00 93.88 187 ARG A O 1
ATOM 1468 N N . ALA A 1 188 ? 12.158 18.651 3.437 1.00 93.88 188 ALA A N 1
ATOM 1469 C CA . ALA A 1 188 ? 11.763 17.525 2.598 1.00 93.88 188 ALA A CA 1
ATOM 1470 C C . ALA A 1 188 ? 12.601 17.441 1.316 1.00 93.88 188 ALA A C 1
ATOM 1472 O O . ALA A 1 188 ? 13.091 16.363 0.976 1.00 93.88 188 ALA A O 1
ATOM 1473 N N . ARG A 1 189 ? 12.832 18.568 0.624 1.00 94.00 189 ARG A N 1
ATOM 1474 C CA . ARG A 1 189 ? 13.680 18.602 -0.582 1.00 94.00 189 ARG A CA 1
ATOM 1475 C C . ARG A 1 189 ? 15.105 18.127 -0.306 1.00 94.00 189 ARG A C 1
ATOM 1477 O O . ARG A 1 189 ? 15.628 17.327 -1.082 1.00 94.00 189 ARG A O 1
ATOM 1484 N N . TRP A 1 190 ? 15.706 18.573 0.797 1.00 94.44 190 TRP A N 1
ATOM 1485 C CA . TRP A 1 190 ? 17.049 18.149 1.192 1.00 94.44 190 TRP A CA 1
ATOM 1486 C C . TRP A 1 190 ? 17.116 16.655 1.540 1.00 94.44 190 TRP A C 1
ATOM 1488 O O . TRP A 1 190 ? 18.025 15.962 1.083 1.00 94.44 190 TRP A O 1
ATOM 1498 N N . ILE A 1 191 ? 16.130 16.125 2.277 1.00 94.94 191 ILE A N 1
ATOM 1499 C CA . ILE A 1 191 ? 16.036 14.682 2.561 1.00 94.94 191 ILE A CA 1
ATOM 1500 C C . ILE A 1 191 ? 15.943 13.901 1.245 1.00 94.94 191 ILE A C 1
ATOM 1502 O O . ILE A 1 191 ? 16.782 13.044 0.979 1.00 94.94 191 ILE A O 1
ATOM 1506 N N . ILE A 1 192 ? 14.970 14.241 0.393 1.00 95.00 192 ILE A N 1
ATOM 1507 C CA . ILE A 1 192 ? 14.705 13.568 -0.887 1.00 95.00 192 ILE A CA 1
ATOM 1508 C C . ILE A 1 192 ? 15.933 13.594 -1.806 1.00 95.00 192 ILE A C 1
ATOM 1510 O O . ILE A 1 192 ? 16.215 12.597 -2.470 1.00 95.00 192 ILE A O 1
ATOM 1514 N N . GLY A 1 193 ? 16.663 14.713 -1.858 1.00 92.94 193 GLY A N 1
ATOM 1515 C CA . GLY A 1 193 ? 17.825 14.891 -2.733 1.00 92.94 193 GLY A CA 1
ATOM 1516 C C . GLY A 1 193 ? 18.969 13.910 -2.466 1.00 92.94 193 GLY A C 1
ATOM 1517 O O . GLY A 1 193 ? 19.662 13.521 -3.399 1.00 92.94 193 GLY A O 1
ATOM 1518 N N . ARG A 1 194 ? 19.131 13.447 -1.222 1.00 96.06 194 ARG A N 1
ATOM 1519 C CA . ARG A 1 194 ? 20.238 12.557 -0.827 1.00 96.06 194 ARG A CA 1
ATOM 1520 C C . ARG A 1 194 ? 19.900 11.068 -0.923 1.00 96.06 194 ARG A C 1
ATOM 1522 O O . ARG A 1 194 ? 20.796 10.228 -0.868 1.00 96.06 194 ARG A O 1
ATOM 1529 N N . LEU A 1 195 ? 18.619 10.718 -1.067 1.00 96.56 195 LEU A N 1
ATOM 1530 C CA . LEU A 1 195 ? 18.174 9.322 -1.000 1.00 96.56 195 LEU A CA 1
ATOM 1531 C C . LEU A 1 195 ? 18.580 8.478 -2.212 1.00 96.56 195 LEU A C 1
ATOM 1533 O O . LEU A 1 195 ? 18.670 7.262 -2.072 1.00 96.56 195 LEU A O 1
ATOM 1537 N N . TYR A 1 196 ? 18.858 9.080 -3.372 1.00 93.69 196 TYR A N 1
ATOM 1538 C CA . TYR A 1 196 ? 19.430 8.335 -4.501 1.00 93.69 196 TYR A CA 1
ATOM 1539 C C . TYR A 1 196 ? 20.859 7.867 -4.208 1.00 93.69 196 TYR A C 1
ATOM 1541 O O . TYR A 1 196 ? 21.168 6.705 -4.447 1.00 93.69 196 TYR A O 1
ATOM 1549 N N . ASN A 1 197 ? 21.683 8.724 -3.597 1.00 95.06 197 ASN A N 1
ATOM 1550 C CA . ASN A 1 197 ? 23.056 8.374 -3.220 1.00 95.06 197 ASN A CA 1
ATOM 1551 C C . ASN A 1 197 ? 23.079 7.341 -2.089 1.00 95.06 197 ASN A C 1
ATOM 1553 O O . ASN A 1 197 ? 23.876 6.410 -2.114 1.00 95.06 197 ASN A O 1
ATOM 1557 N N . LYS A 1 198 ? 22.177 7.476 -1.108 1.00 96.69 198 LYS A N 1
ATOM 1558 C CA . LYS A 1 198 ? 22.091 6.538 0.021 1.00 96.69 198 LYS A CA 1
ATOM 1559 C C . LYS A 1 198 ? 21.565 5.154 -0.379 1.00 96.69 198 LYS A C 1
ATOM 1561 O O . LYS A 1 198 ? 21.962 4.156 0.213 1.00 96.69 198 LYS A O 1
ATOM 1566 N N . TYR A 1 199 ? 20.668 5.087 -1.362 1.00 96.56 199 TYR A N 1
ATOM 1567 C CA . TYR A 1 199 ? 20.035 3.846 -1.812 1.00 96.56 199 TYR A CA 1
ATOM 1568 C C . TYR A 1 199 ? 20.299 3.613 -3.311 1.00 96.56 199 TYR A C 1
ATOM 1570 O O . TYR A 1 199 ? 19.364 3.710 -4.112 1.00 96.56 199 TYR A O 1
ATOM 1578 N N . PRO A 1 200 ? 21.538 3.272 -3.718 1.00 95.38 200 PRO A N 1
ATOM 1579 C CA . PRO A 1 200 ? 21.897 3.119 -5.135 1.00 95.38 200 PRO A CA 1
ATOM 1580 C C . PRO A 1 200 ? 21.151 1.962 -5.824 1.00 95.38 200 PRO A C 1
ATOM 1582 O O . PRO A 1 200 ? 20.938 1.962 -7.036 1.00 95.38 200 PRO A O 1
ATOM 1585 N N . ASN A 1 201 ? 20.694 0.982 -5.040 1.00 94.75 201 ASN A N 1
ATOM 1586 C CA . ASN A 1 201 ? 19.974 -0.200 -5.517 1.00 94.75 201 ASN A CA 1
ATOM 1587 C C . ASN A 1 201 ? 18.445 -0.094 -5.375 1.00 94.75 201 ASN A C 1
ATOM 1589 O O . ASN A 1 201 ? 17.736 -1.091 -5.541 1.00 94.75 201 ASN A O 1
ATOM 1593 N N . GLY A 1 202 ? 17.925 1.101 -5.088 1.00 96.69 202 GLY A N 1
ATOM 1594 C CA . GLY A 1 202 ? 16.502 1.324 -4.862 1.00 96.69 202 GLY A CA 1
ATOM 1595 C C . GLY A 1 202 ? 16.034 1.010 -3.443 1.00 96.69 202 GLY A C 1
ATOM 1596 O O . GLY A 1 202 ? 16.781 0.532 -2.589 1.00 96.69 202 GLY A O 1
ATOM 1597 N N . PHE A 1 203 ? 14.763 1.304 -3.187 1.00 97.75 203 PHE A N 1
ATOM 1598 C CA . PHE A 1 203 ? 14.123 1.098 -1.887 1.00 97.75 203 PHE A CA 1
ATOM 1599 C C . PHE A 1 203 ? 13.581 -0.320 -1.754 1.00 97.75 203 PHE A C 1
ATOM 1601 O O . PHE A 1 203 ? 13.181 -0.918 -2.744 1.00 97.75 203 PHE A O 1
ATOM 1608 N N . VAL A 1 204 ? 13.523 -0.849 -0.532 1.00 95.25 204 VAL A N 1
ATOM 1609 C CA . VAL A 1 204 ? 13.143 -2.244 -0.265 1.00 95.25 204 VAL A CA 1
ATOM 1610 C C . VAL A 1 204 ? 11.737 -2.568 -0.784 1.00 95.25 204 VAL A C 1
ATOM 1612 O O . VAL A 1 204 ? 10.759 -1.905 -0.436 1.00 95.25 204 VAL A O 1
ATOM 1615 N N . VAL A 1 205 ? 11.659 -3.640 -1.577 1.00 91.88 205 VAL A N 1
ATOM 1616 C CA . VAL A 1 205 ? 10.418 -4.283 -2.022 1.00 91.88 205 VAL A CA 1
ATOM 1617 C C . VAL A 1 205 ? 10.564 -5.793 -1.848 1.00 91.88 205 VAL A C 1
ATOM 1619 O O . VAL A 1 205 ? 11.557 -6.366 -2.311 1.00 91.88 205 VAL A O 1
ATOM 1622 N N . ASN A 1 206 ? 9.593 -6.424 -1.188 1.00 91.69 206 ASN A N 1
ATOM 1623 C CA . ASN A 1 206 ? 9.451 -7.877 -1.139 1.00 91.69 206 ASN A CA 1
ATOM 1624 C C . ASN A 1 206 ? 8.481 -8.328 -2.240 1.00 91.69 206 ASN A C 1
ATOM 1626 O O . ASN A 1 206 ? 7.375 -7.802 -2.337 1.00 91.69 206 ASN A O 1
ATOM 1630 N N . VAL A 1 207 ? 8.914 -9.281 -3.067 1.00 85.12 207 VAL A N 1
ATOM 1631 C CA . VAL A 1 207 ? 8.194 -9.778 -4.255 1.00 85.12 207 VAL A CA 1
ATOM 1632 C C . VAL A 1 207 ? 7.862 -11.279 -4.180 1.00 85.12 207 VAL A C 1
ATOM 1634 O O . VAL A 1 207 ? 7.375 -11.858 -5.155 1.00 85.12 207 VAL A O 1
ATOM 1637 N N . MET A 1 208 ? 8.174 -11.928 -3.050 1.00 67.38 208 MET A N 1
ATOM 1638 C CA . MET A 1 208 ? 8.214 -13.392 -2.930 1.00 67.38 208 MET A CA 1
ATOM 1639 C C . MET A 1 208 ? 6.890 -14.046 -2.507 1.00 67.38 208 MET A C 1
ATOM 1641 O O . MET A 1 208 ? 6.794 -15.268 -2.548 1.00 67.38 208 MET A O 1
ATOM 1645 N N . SER A 1 209 ? 5.850 -13.286 -2.155 1.00 64.75 209 SER A N 1
ATOM 1646 C CA . SER A 1 209 ? 4.574 -13.866 -1.712 1.00 64.75 209 SER A CA 1
ATOM 1647 C C . SER A 1 209 ? 3.661 -14.199 -2.899 1.00 64.75 209 SER A C 1
ATOM 1649 O O . SER A 1 209 ? 3.114 -13.307 -3.554 1.00 64.75 209 SER A O 1
ATOM 1651 N N . GLN A 1 210 ? 3.494 -15.494 -3.181 1.00 52.31 210 GLN A N 1
ATOM 1652 C CA . GLN A 1 210 ? 2.456 -16.011 -4.079 1.00 52.31 210 GLN A CA 1
ATOM 1653 C C . GLN A 1 210 ? 1.275 -16.495 -3.234 1.00 52.31 210 GLN A C 1
ATOM 1655 O O . GLN A 1 210 ? 1.486 -17.190 -2.245 1.00 52.31 210 GLN A O 1
ATOM 1660 N N . TYR A 1 211 ? 0.057 -16.118 -3.615 1.00 47.09 211 TYR A N 1
ATOM 1661 C CA . TYR A 1 211 ? -1.162 -16.719 -3.080 1.00 47.09 211 TYR A CA 1
ATOM 1662 C C . TYR A 1 211 ? -1.757 -17.558 -4.208 1.00 47.09 211 TYR A C 1
ATOM 1664 O O . TYR A 1 211 ? -1.998 -17.026 -5.295 1.00 47.09 211 TYR A O 1
ATOM 1672 N N . SER A 1 212 ? -1.832 -18.866 -3.966 1.00 34.78 212 SER A N 1
ATOM 1673 C CA . SER A 1 212 ? -2.446 -19.874 -4.834 1.00 34.78 212 SER A CA 1
ATOM 1674 C C . SER A 1 212 ? -3.954 -19.708 -4.877 1.00 34.78 212 SER A C 1
ATOM 1676 O O . SER A 1 212 ? -4.519 -19.567 -3.768 1.00 34.78 212 SER A O 1
#

Foldseek 3Di:
DDVVVVVLVVVLVVLQVCAFPCVQPWDWDADPPPRDIDITHHGSCRCPHPVNVVVVVVVVVVVVVVVDDPAWKFKKKFWDDPLCLVVCVVPVVCLVLLQVLLQQLVQCQQQVPDPVWRFRKDKDKDWDQADPVRPRTIMIIMMIGQFHATPVRDTDGHDDDDQLSSQASSLVSSLVSQCVVCVVPPSSCVSSVCVCVVCVSGGDMDGPDTDD

Radius of gyration: 22.06 Å; chains: 1; bounding box: 67×44×56 Å

Secondary structure (DSSP, 8-state):
--HHHHHHHHHHHHHHHTTTSGGG-EEEEE-TTT--EEEEEPP---TT-HHHHHHHHHHHHHHHHTT--SS-EEEEEEEPPGGGHHHHHH-TTHHHHHHHHHHHHHHHHHHTS-SSS--B--EEEEEEEE-TTS-EEEEEEEEEESEEE-TTS-EEE-----HHHHHHHHHHHHHHHHHHHTTT-HHHHHHHHHHHHH-TT-S-EEEEEEE-

Sequence (212 aa):
MPEDVKEAVISSVAKLIKCGTQESGFAQFRCPECGNIRIIAFKCKSRLCPDCGRARAAEAAANAQGRLLNVRHRHLTFTVPSELRPLMRENRSLLSIVAKAAACATIKAIGSRCRAHAPLPGVMATVHTFGRDLSFHIHVHVLCTQGGLRTDNVWQPVTLFPATQYRRLWQYYLLKYLRKALKADRRARWIIGRLYNKYPNGFVVNVMSQYS